Protein AF-W2CTH2-F1 (afdb_monomer)

pLDDT: mean 92.55, std 5.93, range [57.12, 97.94]

InterPro domains:
  IPR002678 DUF34/NIF3 [PF01784] (32-190)
  IPR015867 Nitrogen regulatory protein PII/ATP phosphoribosyltransferase, C-terminal [G3DSA:3.30.70.120] (1-97)
  IPR036069 DUF34/NIF3 superfamily [SSF102705] (2-190)

Sequence (190 aa):
MPEAHADAVRAALADAGAGHIGAYDACSFSSRGEGRFRATEGCQPYVGTVGALHVEPEVRVETVLPRHLRSAVVRALLAAHPYEEVAYDLYPLSNPWSQAGSGAVGELAEPMSEADFLHHLKSVLHVPCVRHSALRNRPVRRVALCGGSGAFLWRDAAAAGADVFVTGEAKYNDYFDVADSLLLAVVGHY

Structure (mmCIF, N/CA/C/O backbone):
data_AF-W2CTH2-F1
#
_entry.id   AF-W2CTH2-F1
#
loop_
_atom_site.group_PDB
_atom_site.id
_atom_site.type_symbol
_atom_site.label_atom_id
_atom_site.label_alt_id
_atom_site.label_comp_id
_atom_site.label_asym_id
_atom_site.label_entity_id
_atom_site.label_seq_id
_atom_site.pdbx_PDB_ins_code
_atom_site.Cartn_x
_atom_site.Cartn_y
_atom_site.Cartn_z
_atom_site.occupancy
_atom_site.B_iso_or_equiv
_atom_site.auth_seq_id
_atom_site.auth_comp_id
_atom_site.auth_asym_id
_atom_site.auth_atom_id
_atom_site.pdbx_PDB_model_num
ATOM 1 N N . MET A 1 1 ? 11.462 0.782 -22.463 1.00 88.06 1 MET A N 1
ATOM 2 C CA . MET A 1 1 ? 11.856 -0.610 -22.776 1.00 88.06 1 MET A CA 1
ATOM 3 C C . MET A 1 1 ? 11.390 -1.002 -24.173 1.00 88.06 1 MET A C 1
ATOM 5 O O . MET A 1 1 ? 10.336 -0.513 -24.576 1.00 88.06 1 MET A O 1
ATOM 9 N N . PRO A 1 2 ? 12.078 -1.912 -24.883 1.00 89.69 2 PRO A N 1
ATOM 10 C CA . PRO A 1 2 ? 11.645 -2.411 -26.189 1.00 89.69 2 PRO A CA 1
ATOM 11 C C . PRO A 1 2 ? 10.308 -3.149 -26.115 1.00 89.69 2 PRO A C 1
ATOM 13 O O . PRO A 1 2 ? 10.072 -3.933 -25.193 1.00 89.69 2 PRO A O 1
ATOM 16 N N . GLU A 1 3 ? 9.456 -2.969 -27.125 1.00 88.44 3 GLU A N 1
ATOM 17 C CA . GLU A 1 3 ? 8.114 -3.570 -27.157 1.00 88.44 3 GLU A CA 1
ATOM 18 C C . GLU A 1 3 ? 8.137 -5.105 -27.069 1.00 88.44 3 GLU A C 1
ATOM 20 O O . GLU A 1 3 ? 7.319 -5.689 -26.362 1.00 88.44 3 GLU A O 1
ATOM 25 N N . ALA A 1 4 ? 9.128 -5.753 -27.690 1.00 90.38 4 ALA A N 1
ATOM 26 C CA . ALA A 1 4 ? 9.266 -7.212 -27.700 1.00 90.38 4 ALA A CA 1
ATOM 27 C C . ALA A 1 4 ? 9.444 -7.845 -26.304 1.00 90.38 4 ALA A C 1
ATOM 29 O O . ALA A 1 4 ? 9.153 -9.025 -26.134 1.00 90.38 4 ALA A O 1
ATOM 30 N N . HIS A 1 5 ? 9.905 -7.080 -25.308 1.00 92.19 5 HIS A N 1
ATOM 31 C CA . HIS A 1 5 ? 10.145 -7.572 -23.944 1.00 92.19 5 HIS A CA 1
ATOM 32 C C . HIS A 1 5 ? 9.080 -7.104 -22.947 1.00 92.19 5 HIS A C 1
ATOM 34 O O . HIS A 1 5 ? 9.099 -7.510 -21.785 1.00 92.19 5 HIS A O 1
ATOM 40 N N . ALA A 1 6 ? 8.136 -6.267 -23.385 1.00 93.88 6 ALA A N 1
ATOM 41 C CA . ALA A 1 6 ? 7.166 -5.647 -22.494 1.00 93.88 6 ALA A CA 1
ATOM 42 C C . ALA A 1 6 ? 6.259 -6.682 -21.803 1.00 93.88 6 ALA A C 1
ATOM 44 O O . ALA A 1 6 ? 5.947 -6.518 -20.626 1.00 93.88 6 ALA A O 1
ATOM 45 N N . ASP A 1 7 ? 5.877 -7.765 -22.492 1.00 95.56 7 ASP A N 1
ATOM 46 C CA . ASP A 1 7 ? 5.074 -8.845 -21.896 1.00 95.56 7 ASP A CA 1
ATOM 47 C C . ASP A 1 7 ? 5.835 -9.621 -20.819 1.00 95.56 7 ASP A C 1
ATOM 49 O O . ASP A 1 7 ? 5.300 -9.849 -19.735 1.00 95.56 7 ASP A O 1
ATOM 53 N N . ALA A 1 8 ? 7.099 -9.967 -21.078 1.00 96.06 8 ALA A N 1
ATOM 54 C CA . ALA A 1 8 ? 7.937 -10.676 -20.113 1.00 96.06 8 ALA A CA 1
ATOM 55 C C . ALA A 1 8 ? 8.162 -9.842 -18.842 1.00 96.06 8 ALA A C 1
ATOM 57 O O . ALA A 1 8 ? 8.053 -10.354 -17.729 1.00 96.06 8 ALA A O 1
ATOM 58 N N . VAL A 1 9 ? 8.407 -8.537 -19.001 1.00 96.81 9 VAL A N 1
ATOM 59 C CA . VAL A 1 9 ? 8.566 -7.621 -17.865 1.00 96.81 9 VAL A CA 1
ATOM 60 C C . VAL A 1 9 ? 7.248 -7.454 -17.101 1.00 96.81 9 VAL A C 1
ATOM 62 O O . VAL A 1 9 ? 7.260 -7.509 -15.874 1.00 96.81 9 VAL A O 1
ATOM 65 N N . ARG A 1 10 ? 6.102 -7.305 -17.785 1.00 97.62 10 ARG A N 1
ATOM 66 C CA . ARG A 1 10 ? 4.780 -7.249 -17.128 1.00 97.62 10 ARG A CA 1
ATOM 67 C C . ARG A 1 10 ? 4.515 -8.489 -16.276 1.00 97.62 10 ARG A C 1
ATOM 69 O O . ARG A 1 10 ? 4.105 -8.342 -15.127 1.00 97.62 10 ARG A O 1
ATOM 76 N N . ALA A 1 11 ? 4.786 -9.675 -16.818 1.00 97.50 11 ALA A N 1
ATOM 77 C CA . ALA A 1 11 ? 4.631 -10.932 -16.095 1.00 97.50 11 ALA A CA 1
ATOM 78 C C . ALA A 1 11 ? 5.537 -10.980 -14.854 1.00 97.50 11 ALA A C 1
ATOM 80 O O . ALA A 1 11 ? 5.049 -11.207 -13.754 1.00 97.50 11 ALA A O 1
ATOM 81 N N . ALA A 1 12 ? 6.824 -10.643 -14.995 1.00 97.69 12 ALA A N 1
ATOM 82 C CA . ALA A 1 12 ? 7.764 -10.635 -13.873 1.00 97.69 12 ALA A CA 1
ATOM 83 C C . ALA A 1 12 ? 7.360 -9.659 -12.750 1.00 97.69 12 ALA A C 1
ATOM 85 O O . ALA A 1 12 ? 7.513 -9.963 -11.566 1.00 97.69 12 ALA A O 1
ATOM 86 N N . LEU A 1 13 ? 6.831 -8.484 -13.108 1.00 97.94 13 LEU A N 1
ATOM 87 C CA . LEU A 1 13 ? 6.304 -7.521 -12.139 1.00 97.94 13 LEU A CA 1
ATOM 88 C C . LEU A 1 13 ? 5.065 -8.072 -11.416 1.00 97.94 13 LEU A C 1
ATOM 90 O O . LEU A 1 13 ? 4.967 -7.938 -10.194 1.00 97.94 13 LEU A O 1
ATOM 94 N N . ALA A 1 14 ? 4.143 -8.692 -12.157 1.00 97.44 14 ALA A N 1
ATOM 95 C CA . ALA A 1 14 ? 2.924 -9.282 -11.612 1.00 97.44 14 ALA A CA 1
ATOM 96 C C . ALA A 1 14 ? 3.223 -10.462 -10.673 1.00 97.44 14 ALA A C 1
ATOM 98 O O . ALA A 1 14 ? 2.709 -10.490 -9.555 1.00 97.44 14 ALA A O 1
ATOM 99 N N . ASP A 1 15 ? 4.124 -11.366 -11.065 1.00 97.56 15 ASP A N 1
ATOM 100 C CA . ASP A 1 15 ? 4.567 -12.506 -10.250 1.00 97.56 15 ASP A CA 1
ATOM 101 C C . ASP A 1 15 ? 5.245 -12.053 -8.946 1.00 97.56 15 ASP A C 1
ATOM 103 O O . ASP A 1 15 ? 5.145 -12.711 -7.909 1.00 97.56 15 ASP A O 1
ATOM 107 N N . ALA A 1 16 ? 5.902 -10.889 -8.968 1.00 96.94 16 ALA A N 1
ATOM 108 C CA . ALA A 1 16 ? 6.471 -10.249 -7.783 1.00 96.94 16 ALA A CA 1
ATOM 109 C C . ALA A 1 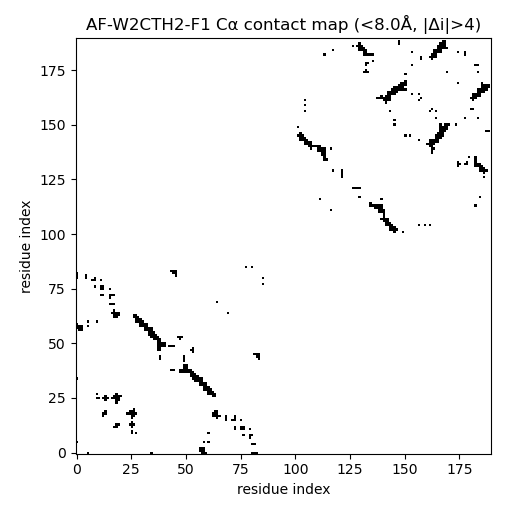16 ? 5.431 -9.505 -6.913 1.00 96.94 16 ALA A C 1
ATOM 111 O O . ALA A 1 16 ? 5.792 -8.924 -5.884 1.00 96.94 16 ALA A O 1
ATOM 112 N N . GLY A 1 17 ? 4.153 -9.514 -7.306 1.00 94.88 17 GLY A N 1
ATOM 113 C CA . GLY A 1 17 ? 3.023 -8.947 -6.570 1.00 94.88 17 GLY A CA 1
ATOM 114 C C . GLY A 1 17 ? 2.679 -7.494 -6.912 1.00 94.88 17 GLY A C 1
ATOM 115 O O . GLY A 1 17 ? 1.886 -6.873 -6.199 1.00 94.88 17 GLY A O 1
ATOM 116 N N . ALA A 1 18 ? 3.260 -6.920 -7.970 1.00 96.75 18 ALA A N 1
ATOM 117 C CA . ALA A 1 18 ? 2.824 -5.619 -8.471 1.00 96.75 18 ALA A CA 1
ATOM 118 C C . ALA A 1 18 ? 1.485 -5.736 -9.216 1.00 96.75 18 ALA A C 1
ATOM 120 O O . ALA A 1 18 ? 1.152 -6.769 -9.793 1.00 96.75 18 ALA A O 1
ATOM 121 N N . GLY A 1 19 ? 0.697 -4.665 -9.208 1.00 95.44 19 GLY A N 1
ATOM 122 C CA . GLY A 1 19 ? -0.570 -4.615 -9.932 1.00 95.44 19 GLY A CA 1
ATOM 123 C C . GLY A 1 19 ? -1.692 -5.443 -9.308 1.00 95.44 19 GLY A C 1
ATOM 124 O O . GLY A 1 19 ? -2.697 -5.675 -9.971 1.00 95.44 19 GLY A O 1
ATOM 125 N N . HIS A 1 20 ? -1.560 -5.874 -8.051 1.00 93.81 20 HIS A N 1
ATOM 126 C CA . HIS A 1 20 ? -2.664 -6.491 -7.322 1.00 93.81 20 HIS A CA 1
ATOM 127 C C . HIS A 1 20 ? -3.532 -5.410 -6.661 1.00 93.81 20 HIS A C 1
ATOM 129 O O . HIS A 1 20 ? -3.107 -4.738 -5.718 1.00 93.81 20 HIS A O 1
ATOM 135 N N . ILE A 1 21 ? -4.771 -5.248 -7.133 1.00 90.56 21 ILE A N 1
ATOM 136 C CA . ILE A 1 21 ? -5.713 -4.225 -6.659 1.00 90.56 21 ILE A CA 1
ATOM 137 C C . ILE A 1 21 ? -7.088 -4.862 -6.444 1.00 90.56 21 ILE A C 1
ATOM 139 O O . ILE A 1 21 ? -7.783 -5.223 -7.392 1.00 90.56 21 ILE A O 1
ATOM 143 N N . GLY A 1 22 ? -7.516 -4.972 -5.184 1.00 87.25 22 GLY A N 1
ATOM 144 C CA . GLY A 1 22 ? -8.800 -5.594 -4.854 1.00 87.25 22 GLY A CA 1
ATOM 145 C C . GLY A 1 22 ? -8.849 -7.052 -5.320 1.00 87.25 22 GLY A C 1
ATOM 146 O O . GLY A 1 22 ? -8.048 -7.854 -4.857 1.00 87.25 22 GLY A O 1
ATOM 147 N N . ALA A 1 23 ? -9.779 -7.374 -6.223 1.00 90.50 23 ALA A N 1
ATOM 148 C CA . ALA A 1 23 ? -9.954 -8.711 -6.802 1.00 90.50 23 ALA A CA 1
ATOM 149 C C . ALA A 1 23 ? -9.263 -8.899 -8.171 1.00 90.50 23 ALA A C 1
ATOM 151 O O . ALA A 1 23 ? -9.519 -9.894 -8.841 1.00 90.50 23 ALA A O 1
ATOM 152 N N . TYR A 1 24 ? -8.434 -7.941 -8.598 1.00 93.31 24 TYR A N 1
ATOM 153 C CA . TYR A 1 24 ? -7.712 -7.983 -9.870 1.00 93.31 24 TYR A CA 1
ATOM 154 C C . TYR A 1 24 ? -6.209 -8.116 -9.625 1.00 93.31 24 TYR A C 1
ATOM 156 O O . TYR A 1 24 ? -5.661 -7.458 -8.735 1.00 93.31 24 TYR A O 1
ATOM 164 N N . ASP A 1 25 ? -5.551 -8.935 -10.436 1.00 94.88 25 ASP A N 1
ATOM 165 C CA . ASP A 1 25 ? -4.103 -9.108 -10.487 1.00 94.88 25 ASP A CA 1
ATOM 166 C C . ASP A 1 25 ? -3.524 -8.572 -11.809 1.00 94.88 25 ASP A C 1
ATOM 168 O O . ASP A 1 25 ? -4.253 -8.102 -12.687 1.00 94.88 25 ASP A O 1
ATOM 172 N N . ALA A 1 26 ? -2.189 -8.549 -11.904 1.00 96.25 26 ALA A N 1
ATOM 173 C CA . ALA A 1 26 ? -1.428 -8.147 -13.093 1.00 96.25 26 ALA A CA 1
ATOM 174 C C . ALA A 1 26 ? -1.824 -6.790 -13.722 1.00 96.25 26 ALA A C 1
ATOM 176 O O . ALA A 1 26 ? -1.576 -6.536 -14.906 1.00 96.25 26 ALA A O 1
ATOM 177 N N . CYS A 1 27 ? -2.412 -5.877 -12.941 1.00 97.44 27 CYS A N 1
ATOM 178 C CA . CYS A 1 27 ? -2.843 -4.578 -13.440 1.00 97.44 27 CYS A CA 1
ATOM 179 C C . CYS A 1 27 ? -1.628 -3.725 -13.819 1.00 97.44 27 CYS A C 1
ATOM 181 O O . CYS A 1 27 ? -0.793 -3.370 -12.981 1.00 97.44 27 CYS A O 1
ATOM 183 N N . SER A 1 28 ? -1.550 -3.352 -15.091 1.00 97.56 28 SER A N 1
ATOM 184 C CA . SER A 1 28 ? -0.546 -2.429 -15.604 1.00 97.56 28 SER A CA 1
ATOM 185 C C . SER A 1 28 ? -1.124 -1.581 -16.730 1.00 97.56 28 SER A C 1
ATOM 187 O O . SER A 1 28 ? -2.067 -1.974 -17.416 1.00 97.56 28 SER A O 1
ATOM 189 N N . PHE A 1 29 ? -0.562 -0.393 -16.905 1.00 97.69 29 PHE A N 1
ATOM 190 C CA . PHE A 1 29 ? -0.836 0.489 -18.028 1.00 97.69 29 PHE A CA 1
ATOM 191 C C . PHE A 1 29 ? 0.410 0.581 -18.904 1.00 97.69 29 PHE A C 1
ATOM 193 O O . PHE A 1 29 ? 1.534 0.427 -18.425 1.00 97.69 29 PHE A O 1
ATOM 200 N N . SER A 1 30 ? 0.232 0.788 -20.205 1.00 97.00 30 SER A N 1
ATOM 201 C CA . SER A 1 30 ? 1.347 0.917 -21.139 1.00 97.00 30 SER A CA 1
ATOM 202 C C . SER A 1 30 ? 1.111 2.066 -22.106 1.00 97.00 30 SER A C 1
ATOM 204 O O . SER A 1 30 ? 0.032 2.193 -22.679 1.00 97.00 30 SER A O 1
ATOM 206 N N . SER A 1 31 ? 2.141 2.880 -22.311 1.00 97.12 31 SER A N 1
ATOM 207 C CA . SER A 1 31 ? 2.168 3.926 -23.333 1.00 97.12 31 SER A CA 1
ATOM 208 C C . SER A 1 31 ? 3.382 3.737 -24.237 1.00 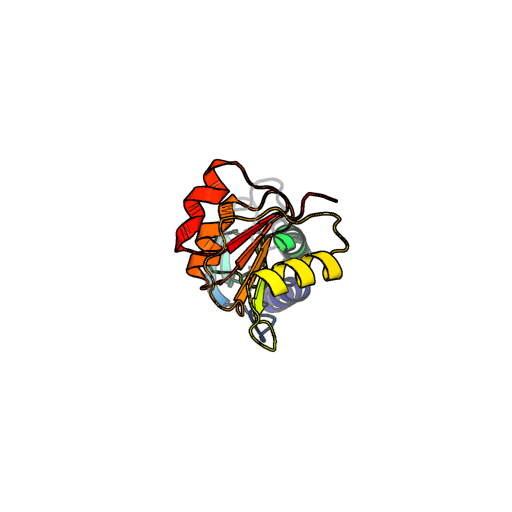97.12 31 SER A C 1
ATOM 210 O O . SER A 1 31 ? 4.445 3.319 -23.782 1.00 97.12 31 SER A O 1
ATOM 212 N N . ARG A 1 32 ? 3.214 4.001 -25.534 1.00 96.75 32 ARG A N 1
ATOM 213 C CA . ARG A 1 32 ? 4.304 3.954 -26.516 1.00 96.75 32 ARG A CA 1
ATOM 214 C C . ARG A 1 32 ? 4.937 5.338 -26.647 1.00 96.75 32 ARG A C 1
ATOM 216 O O . ARG A 1 32 ? 4.226 6.341 -26.619 1.00 96.75 32 ARG A O 1
ATOM 223 N N . GLY A 1 33 ? 6.250 5.381 -26.818 1.00 94.69 33 GLY A N 1
ATOM 224 C CA . GLY A 1 33 ? 7.024 6.604 -26.998 1.00 94.69 33 GLY A CA 1
ATOM 225 C C . GLY A 1 33 ? 8.366 6.332 -27.671 1.00 94.69 33 GLY A C 1
ATOM 226 O O . GLY A 1 33 ? 8.590 5.247 -28.199 1.00 94.69 33 GLY A O 1
ATOM 227 N N . GLU A 1 34 ? 9.254 7.321 -27.647 1.00 95.19 34 GLU A N 1
ATOM 228 C CA . GLU A 1 34 ? 10.630 7.186 -28.135 1.00 95.19 34 GLU A CA 1
ATOM 229 C C . GLU A 1 34 ? 11.611 7.270 -26.967 1.00 95.19 34 GLU A C 1
ATOM 231 O O . GLU A 1 34 ? 11.625 8.263 -26.233 1.00 95.19 34 GLU A O 1
ATOM 236 N N . GLY A 1 35 ? 12.458 6.253 -26.832 1.00 92.38 35 GLY A N 1
ATOM 237 C CA . GLY A 1 35 ? 13.635 6.301 -25.974 1.00 92.38 35 GLY A CA 1
ATOM 238 C C . GLY A 1 35 ? 14.769 7.030 -26.686 1.00 92.38 35 GLY A C 1
ATOM 239 O O . GLY A 1 35 ? 14.963 6.857 -27.890 1.00 92.38 35 GLY A O 1
ATOM 240 N N . ARG A 1 36 ? 15.520 7.868 -25.963 1.00 93.00 36 ARG A N 1
ATOM 241 C CA . ARG A 1 36 ? 16.704 8.558 -26.498 1.00 93.00 36 ARG A CA 1
ATOM 242 C C . ARG A 1 36 ? 17.846 8.479 -25.509 1.00 93.00 36 ARG A C 1
ATOM 244 O O . ARG A 1 36 ? 17.742 9.001 -24.402 1.00 93.00 36 ARG A O 1
ATOM 251 N N . PHE A 1 37 ? 18.947 7.872 -25.923 1.00 90.88 37 PHE A N 1
ATOM 252 C CA . PHE A 1 37 ? 20.118 7.719 -25.069 1.00 90.88 37 PHE A CA 1
ATOM 253 C C . PHE A 1 37 ? 21.395 7.633 -25.898 1.00 90.88 37 PHE A C 1
ATOM 255 O O . 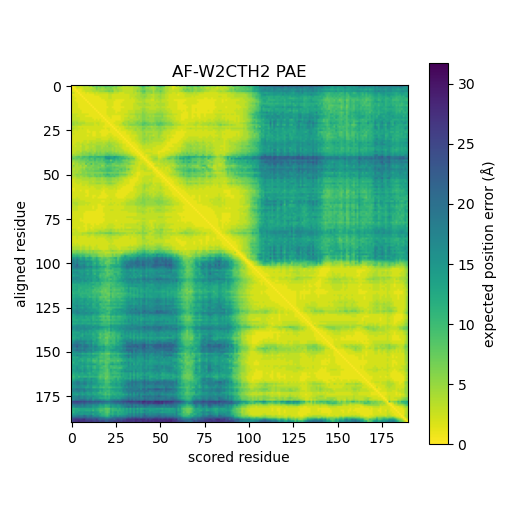PHE A 1 37 ? 21.376 7.395 -27.102 1.00 90.88 37 PHE A O 1
ATOM 262 N N . ARG A 1 38 ? 22.531 7.868 -25.246 1.00 92.06 38 ARG A N 1
ATOM 263 C CA . ARG A 1 38 ? 23.860 7.751 -25.846 1.00 92.06 38 ARG A CA 1
ATOM 264 C C . ARG A 1 38 ? 24.730 6.961 -24.888 1.00 92.06 38 ARG A C 1
ATOM 266 O O . ARG A 1 38 ? 25.036 7.456 -23.806 1.00 92.06 38 ARG A O 1
ATOM 273 N N . ALA A 1 39 ? 25.120 5.759 -25.298 1.00 89.88 39 ALA A N 1
ATOM 274 C CA . ALA A 1 39 ? 26.034 4.932 -24.526 1.00 89.88 39 ALA A CA 1
ATOM 275 C C . ALA A 1 39 ? 27.409 5.611 -24.435 1.00 89.88 39 ALA A C 1
ATOM 277 O O . ALA A 1 39 ? 27.940 6.095 -25.441 1.00 89.88 39 ALA A O 1
ATOM 278 N N . THR A 1 40 ? 27.970 5.674 -23.231 1.00 90.88 40 THR A N 1
ATOM 279 C CA . THR A 1 40 ? 29.320 6.192 -22.986 1.00 90.88 40 THR A CA 1
ATOM 280 C C . THR A 1 40 ? 30.370 5.107 -23.204 1.00 90.88 40 THR A C 1
ATOM 282 O O . THR A 1 40 ? 30.051 3.926 -23.343 1.00 90.88 40 THR A O 1
ATOM 285 N N . GLU A 1 41 ? 31.640 5.505 -23.252 1.00 90.06 41 GLU A N 1
ATOM 286 C CA . GLU A 1 41 ? 32.758 4.565 -23.333 1.00 90.06 41 GLU A CA 1
ATOM 287 C C . GLU A 1 41 ? 32.715 3.566 -22.160 1.00 90.06 41 GLU A C 1
ATOM 289 O O . GLU A 1 41 ? 32.480 3.957 -21.017 1.00 90.06 41 GLU A O 1
ATOM 294 N N . GLY A 1 42 ? 32.886 2.273 -22.455 1.00 84.44 42 GLY A N 1
ATOM 295 C CA . GLY A 1 42 ? 32.807 1.185 -21.472 1.00 84.44 42 GLY A CA 1
ATOM 296 C C . GLY A 1 42 ? 31.428 0.527 -21.303 1.00 84.44 42 GLY A C 1
ATOM 297 O O . GLY A 1 42 ? 31.358 -0.519 -20.664 1.00 84.44 42 GLY A O 1
ATOM 298 N N . CYS A 1 43 ? 30.354 1.069 -21.890 1.00 85.00 43 CYS A N 1
ATOM 299 C CA . CYS A 1 43 ? 29.033 0.422 -21.894 1.00 85.00 43 CYS A CA 1
ATOM 300 C C . CYS A 1 43 ? 28.938 -0.694 -22.953 1.00 85.00 43 CYS A C 1
ATOM 302 O O . CYS A 1 43 ? 29.513 -0.560 -24.036 1.00 85.00 43 CYS A O 1
ATOM 304 N N . GLN A 1 44 ? 28.144 -1.739 -22.689 1.00 83.62 44 GLN A N 1
ATOM 305 C CA . GLN A 1 44 ? 27.783 -2.776 -23.666 1.00 83.62 44 GLN A CA 1
ATOM 306 C C . GLN A 1 44 ? 26.293 -2.669 -24.025 1.00 83.62 44 GLN A C 1
ATOM 308 O O . GLN A 1 44 ? 25.493 -3.535 -23.679 1.00 83.62 44 GLN A O 1
ATOM 313 N N . PRO A 1 45 ? 25.882 -1.583 -24.711 1.00 83.56 45 PRO A N 1
ATOM 314 C CA . PRO A 1 45 ? 24.469 -1.311 -24.906 1.00 83.56 45 PRO A CA 1
ATOM 315 C C . PRO A 1 45 ? 23.795 -2.461 -25.659 1.00 83.56 45 PRO A C 1
ATOM 317 O O . PRO A 1 45 ? 24.284 -2.909 -26.695 1.00 83.56 45 PRO A O 1
ATOM 320 N N . TYR A 1 46 ? 22.639 -2.894 -25.156 1.00 83.50 46 TYR A N 1
ATOM 321 C CA . TYR A 1 46 ? 21.808 -3.907 -25.811 1.00 83.50 46 TYR A CA 1
ATOM 322 C C . TYR A 1 46 ? 21.462 -3.513 -27.261 1.00 83.50 46 TYR A C 1
ATOM 324 O O . TYR A 1 46 ? 21.405 -4.363 -28.147 1.00 83.50 46 TYR A O 1
ATOM 332 N N . VAL A 1 47 ? 21.274 -2.210 -27.504 1.00 86.00 47 VAL A N 1
ATOM 333 C CA . VAL A 1 47 ? 20.996 -1.599 -28.810 1.00 86.00 47 VAL A CA 1
ATOM 334 C C . VAL A 1 47 ? 21.679 -0.233 -28.933 1.00 86.00 47 VAL A C 1
ATOM 336 O O . VAL A 1 47 ? 21.867 0.488 -27.953 1.00 86.00 47 VAL A O 1
ATOM 339 N N . GLY A 1 48 ? 22.053 0.133 -30.160 1.00 86.94 48 GLY A N 1
ATOM 340 C CA . GLY A 1 48 ? 22.777 1.370 -30.462 1.00 86.94 48 GLY A CA 1
ATOM 341 C C . GLY A 1 48 ? 24.302 1.220 -30.454 1.00 86.94 48 GLY A C 1
ATOM 342 O O . GLY A 1 48 ? 24.848 0.138 -30.255 1.00 86.94 48 GLY A O 1
ATOM 343 N N . THR A 1 49 ? 24.999 2.330 -30.710 1.00 89.31 49 THR A N 1
ATOM 344 C CA . THR A 1 49 ? 26.465 2.370 -30.840 1.00 89.31 49 THR A CA 1
ATOM 345 C C . THR A 1 49 ? 27.057 3.315 -29.802 1.00 89.31 49 THR A C 1
ATOM 347 O O . THR A 1 49 ? 26.566 4.432 -29.622 1.00 89.31 49 THR A O 1
ATOM 350 N N . VAL A 1 50 ? 28.141 2.894 -29.144 1.00 91.44 50 VAL A N 1
ATOM 351 C CA . VAL A 1 50 ? 28.884 3.722 -28.181 1.00 91.44 50 VAL A CA 1
ATOM 352 C C . VAL A 1 50 ? 29.276 5.063 -28.811 1.00 91.44 50 VAL A C 1
ATOM 354 O O . VAL A 1 50 ? 29.782 5.118 -29.931 1.00 91.44 50 VAL A O 1
ATOM 357 N N . GLY A 1 51 ? 29.012 6.157 -28.095 1.00 92.12 51 GLY A N 1
ATOM 358 C CA . GLY A 1 51 ? 29.295 7.527 -28.529 1.00 92.12 51 GLY A CA 1
ATOM 359 C C . GLY A 1 51 ? 28.245 8.159 -29.454 1.00 92.12 51 GLY A C 1
ATOM 360 O O . GLY A 1 51 ? 28.253 9.381 -29.612 1.00 92.12 51 GLY A O 1
ATOM 361 N N . ALA A 1 52 ? 27.304 7.390 -30.012 1.00 92.44 52 ALA A N 1
ATOM 362 C CA . ALA A 1 52 ? 26.242 7.898 -30.883 1.00 92.44 52 ALA A CA 1
ATOM 363 C C . ALA A 1 52 ? 24.899 8.024 -30.143 1.00 92.44 52 ALA A C 1
ATOM 365 O O . ALA A 1 52 ? 24.583 7.226 -29.261 1.00 92.44 52 ALA A O 1
ATOM 366 N N . LEU A 1 53 ? 24.096 9.034 -30.499 1.00 93.69 53 LEU A N 1
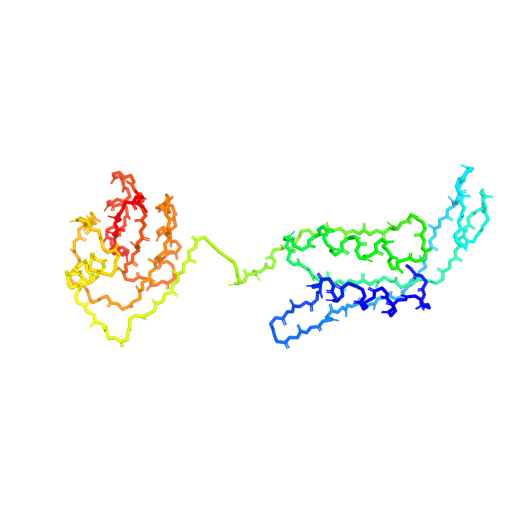ATOM 367 C CA . LEU A 1 53 ? 22.717 9.130 -30.015 1.00 93.69 53 LEU A CA 1
ATOM 368 C C . LEU A 1 53 ? 21.880 8.039 -30.693 1.00 93.69 53 LEU A C 1
ATOM 370 O O . LEU A 1 53 ? 21.788 8.005 -31.920 1.00 93.69 53 LEU A O 1
ATOM 374 N N . HIS A 1 54 ? 21.268 7.178 -29.891 1.00 92.88 54 HIS A N 1
ATOM 375 C CA . HIS A 1 54 ? 20.308 6.177 -30.324 1.00 92.88 54 HIS A CA 1
ATOM 376 C C . HIS A 1 54 ? 18.884 6.659 -30.040 1.00 92.88 54 HIS A C 1
ATOM 378 O O . HIS A 1 54 ? 18.630 7.307 -29.019 1.00 92.88 54 HIS A O 1
ATOM 384 N N . VAL A 1 55 ? 17.974 6.362 -30.965 1.00 93.19 55 VAL A N 1
ATOM 385 C CA . VAL A 1 55 ? 16.543 6.645 -30.846 1.00 93.19 55 VAL A CA 1
ATOM 386 C C . VAL A 1 55 ? 15.793 5.407 -31.306 1.00 93.19 55 VAL A C 1
ATOM 388 O O . VAL A 1 55 ? 16.037 4.930 -32.415 1.00 93.19 55 VAL A O 1
ATOM 391 N N . GLU A 1 56 ? 14.877 4.913 -30.483 1.00 92.38 56 GLU A N 1
ATOM 392 C CA . GLU A 1 56 ? 14.059 3.749 -30.819 1.00 92.38 56 GLU A CA 1
ATOM 393 C C . GLU A 1 56 ? 12.654 3.839 -30.207 1.00 92.38 56 GLU A C 1
ATOM 395 O O . GLU A 1 56 ? 12.455 4.542 -29.208 1.00 92.38 56 GLU A O 1
ATOM 400 N N . PRO A 1 57 ? 11.669 3.123 -30.776 1.00 94.44 57 PRO A N 1
ATOM 401 C CA . PRO A 1 57 ? 10.363 2.962 -30.157 1.00 94.44 57 PRO A CA 1
ATOM 402 C C . PRO A 1 57 ? 10.464 2.194 -28.837 1.00 94.44 57 PRO A C 1
ATOM 404 O O . PRO A 1 57 ? 10.971 1.075 -28.785 1.00 94.44 57 PRO A O 1
ATOM 407 N N . GLU A 1 58 ? 9.897 2.762 -27.781 1.00 95.44 58 GLU A N 1
ATOM 408 C CA . GLU A 1 58 ? 9.838 2.145 -26.464 1.00 95.44 58 GLU A CA 1
ATOM 409 C C . GLU A 1 58 ? 8.412 2.111 -25.911 1.00 95.44 58 GLU A C 1
ATOM 411 O O . GLU A 1 58 ? 7.542 2.911 -26.261 1.00 95.44 58 GLU A O 1
ATOM 416 N N . VAL A 1 59 ? 8.186 1.186 -24.984 1.00 96.44 59 VAL A N 1
ATOM 417 C CA . VAL A 1 59 ? 6.999 1.113 -24.141 1.00 96.44 59 VAL A CA 1
ATOM 418 C C . VAL A 1 59 ? 7.371 1.549 -22.726 1.00 96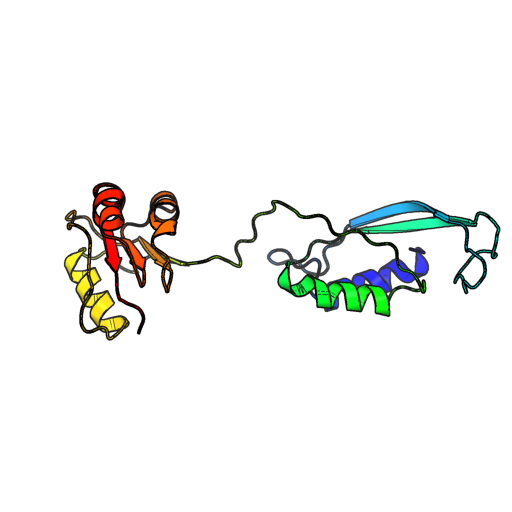.44 59 VAL A C 1
ATOM 420 O O . VAL A 1 59 ? 8.329 1.046 -22.130 1.00 96.44 59 VAL A O 1
ATOM 423 N N . ARG A 1 60 ? 6.590 2.477 -22.176 1.00 97.06 60 ARG A N 1
ATOM 424 C CA . ARG A 1 60 ? 6.556 2.818 -20.753 1.00 97.06 60 ARG A CA 1
ATOM 425 C C . ARG A 1 60 ? 5.465 1.977 -20.103 1.00 97.06 60 ARG A C 1
ATOM 427 O O . ARG A 1 60 ? 4.293 2.144 -20.436 1.00 97.06 60 ARG A O 1
ATOM 434 N N . VAL A 1 61 ? 5.859 1.076 -19.206 1.00 97.06 61 VAL A N 1
ATOM 435 C CA . VAL A 1 61 ? 4.949 0.236 -18.415 1.00 97.06 61 VAL A CA 1
ATOM 436 C C . VAL A 1 61 ? 4.833 0.827 -17.016 1.00 97.06 61 VAL A C 1
ATOM 438 O O . VAL A 1 61 ? 5.842 1.134 -16.387 1.00 97.06 61 VAL A O 1
ATOM 441 N N . GLU A 1 62 ? 3.608 0.965 -16.525 1.00 97.81 62 GLU A N 1
ATOM 442 C CA . GLU A 1 62 ? 3.311 1.513 -15.204 1.00 97.81 62 GLU A CA 1
ATOM 443 C C . GLU A 1 62 ? 2.427 0.541 -14.428 1.00 97.81 62 GLU A C 1
ATOM 445 O O . GLU A 1 62 ? 1.473 -0.019 -14.966 1.00 97.81 62 GLU A O 1
ATOM 450 N N . THR A 1 63 ? 2.740 0.335 -13.153 1.00 97.69 63 THR A N 1
ATOM 451 C CA . THR A 1 63 ? 1.951 -0.491 -12.237 1.00 97.69 63 THR A CA 1
ATOM 452 C C . THR A 1 63 ? 2.105 0.031 -10.809 1.00 97.69 63 THR A C 1
ATOM 454 O O . THR A 1 63 ? 3.079 0.714 -10.488 1.00 97.69 63 THR A O 1
ATOM 457 N N . VAL A 1 64 ? 1.135 -0.265 -9.948 1.00 95.94 64 VAL A N 1
ATOM 458 C CA . VAL A 1 64 ? 1.174 0.099 -8.525 1.00 95.94 64 VAL A CA 1
ATOM 459 C C . VAL A 1 64 ? 1.678 -1.077 -7.700 1.00 95.94 64 VAL A C 1
ATOM 461 O O . VAL A 1 64 ? 1.441 -2.230 -8.044 1.00 95.94 64 VAL A O 1
ATOM 464 N N . LEU A 1 65 ? 2.341 -0.804 -6.580 1.00 94.69 65 LEU A N 1
ATOM 465 C CA . LEU A 1 65 ? 2.759 -1.850 -5.650 1.00 94.69 65 LEU A CA 1
ATOM 466 C C . LEU A 1 65 ? 2.710 -1.369 -4.190 1.00 94.69 65 LEU A C 1
ATOM 468 O O . LEU A 1 65 ? 2.972 -0.193 -3.917 1.00 94.69 65 LEU A O 1
ATOM 472 N N . PRO A 1 66 ? 2.438 -2.264 -3.225 1.00 92.06 66 PRO A N 1
ATOM 473 C CA . PRO A 1 66 ? 2.639 -1.983 -1.810 1.00 92.06 66 PRO A CA 1
ATOM 474 C C . PRO A 1 66 ? 4.105 -1.685 -1.479 1.00 92.06 66 PRO A C 1
ATOM 476 O O . PRO A 1 66 ? 5.018 -2.361 -1.953 1.00 92.06 66 PRO A O 1
ATOM 479 N N . ARG A 1 67 ? 4.350 -0.736 -0.564 1.00 90.44 67 ARG A N 1
ATOM 480 C CA . ARG A 1 67 ? 5.712 -0.306 -0.184 1.00 90.44 67 ARG A CA 1
ATOM 481 C C . ARG A 1 67 ? 6.627 -1.460 0.244 1.00 90.44 67 ARG A C 1
ATOM 483 O O . ARG A 1 67 ? 7.823 -1.417 -0.030 1.00 90.44 67 ARG A O 1
ATOM 490 N N . HIS A 1 68 ? 6.081 -2.470 0.918 1.00 89.69 68 HIS A N 1
ATOM 491 C CA . HIS A 1 68 ? 6.854 -3.607 1.420 1.00 89.69 68 HIS A CA 1
ATOM 492 C C . HIS A 1 68 ? 7.330 -4.558 0.304 1.00 89.69 68 HIS A C 1
ATOM 494 O O . HIS A 1 68 ? 8.342 -5.227 0.488 1.00 89.69 68 HIS A O 1
ATOM 500 N N . LEU A 1 69 ? 6.671 -4.570 -0.863 1.00 95.00 69 LEU A N 1
ATOM 501 C CA . LEU A 1 69 ? 7.071 -5.380 -2.023 1.00 95.00 69 LEU A CA 1
ATOM 502 C C . LEU A 1 69 ? 8.109 -4.691 -2.916 1.00 95.00 69 LEU A C 1
ATOM 504 O O . LEU A 1 69 ? 8.674 -5.334 -3.797 1.00 95.00 69 LEU A O 1
ATOM 508 N N . ARG A 1 70 ? 8.419 -3.409 -2.671 1.00 96.12 70 ARG A N 1
ATOM 509 C CA . ARG A 1 70 ? 9.332 -2.598 -3.497 1.00 96.12 70 ARG A CA 1
ATOM 510 C C . ARG A 1 70 ? 10.616 -3.332 -3.876 1.00 96.12 70 ARG A C 1
ATOM 512 O O . ARG A 1 70 ? 10.957 -3.387 -5.051 1.00 96.12 70 ARG A O 1
ATOM 519 N N . SER A 1 71 ? 11.327 -3.889 -2.901 1.00 97.12 71 SER A N 1
ATOM 520 C CA . SER A 1 71 ? 12.616 -4.541 -3.156 1.00 97.12 71 SER A CA 1
ATOM 521 C C . SER A 1 71 ? 12.486 -5.816 -3.993 1.00 97.12 71 SER A C 1
ATOM 523 O O . SER A 1 71 ? 13.386 -6.118 -4.772 1.00 97.12 71 SER A O 1
ATOM 525 N N . ALA A 1 72 ? 11.390 -6.564 -3.835 1.00 97.81 72 ALA A N 1
ATOM 526 C CA . ALA A 1 72 ? 11.131 -7.777 -4.607 1.00 97.81 72 ALA A CA 1
ATOM 527 C C . ALA A 1 72 ? 10.773 -7.433 -6.059 1.00 97.81 72 ALA A C 1
ATOM 529 O O . ALA A 1 72 ? 11.388 -7.959 -6.982 1.00 97.81 72 ALA A O 1
ATOM 530 N N . VAL A 1 73 ? 9.861 -6.476 -6.249 1.00 97.88 73 VAL A N 1
ATOM 531 C CA . VAL A 1 73 ? 9.408 -6.021 -7.571 1.00 97.88 73 VAL A CA 1
ATOM 532 C C . VAL A 1 73 ? 10.548 -5.394 -8.372 1.00 97.88 73 VAL A C 1
ATOM 534 O O . VAL A 1 73 ? 10.737 -5.737 -9.534 1.00 97.88 73 VAL A O 1
ATOM 537 N N . VAL A 1 74 ? 11.363 -4.528 -7.758 1.00 97.88 74 VAL A N 1
ATOM 538 C CA . VAL A 1 74 ? 12.525 -3.928 -8.441 1.00 97.88 74 VAL A CA 1
ATOM 539 C C . VAL A 1 74 ? 13.531 -5.000 -8.855 1.00 97.88 74 VAL A C 1
ATOM 541 O O . VAL A 1 74 ? 14.065 -4.948 -9.955 1.00 97.88 74 VAL A O 1
ATOM 544 N N . ARG A 1 75 ? 13.771 -6.013 -8.017 1.00 97.81 75 ARG A N 1
ATOM 545 C CA . ARG A 1 75 ? 14.664 -7.120 -8.383 1.00 97.81 75 ARG A CA 1
ATOM 546 C C . ARG A 1 75 ? 14.124 -7.917 -9.570 1.00 97.81 75 ARG A C 1
ATOM 548 O O . ARG A 1 75 ? 14.902 -8.261 -10.452 1.00 97.81 75 ARG A O 1
ATOM 555 N N . ALA A 1 76 ? 12.820 -8.190 -9.593 1.00 97.56 76 ALA A N 1
ATOM 556 C CA . ALA A 1 76 ? 12.172 -8.882 -10.704 1.00 97.56 76 ALA A CA 1
ATOM 557 C C . ALA A 1 76 ? 12.252 -8.068 -12.004 1.00 97.56 76 ALA A C 1
ATOM 559 O O . ALA A 1 76 ? 12.598 -8.623 -13.044 1.00 97.56 76 ALA A O 1
ATOM 560 N N . LEU A 1 77 ? 12.032 -6.749 -11.928 1.00 97.31 77 LEU A N 1
ATOM 561 C CA . LEU A 1 77 ? 12.224 -5.832 -13.052 1.00 97.31 77 LEU A CA 1
ATOM 562 C C . LEU A 1 77 ? 13.644 -5.935 -13.616 1.00 97.31 77 LEU A C 1
ATOM 564 O O . LEU A 1 77 ? 13.804 -6.194 -14.802 1.00 97.31 77 LEU A O 1
ATOM 568 N N . LEU A 1 78 ? 14.662 -5.760 -12.769 1.00 96.56 78 LEU A N 1
ATOM 569 C CA . LEU A 1 78 ? 16.065 -5.780 -13.192 1.00 96.56 78 LEU A CA 1
ATOM 570 C C . LEU A 1 78 ? 16.480 -7.128 -13.797 1.00 96.56 78 LEU A C 1
ATOM 572 O O . LEU A 1 78 ? 17.288 -7.155 -14.714 1.00 96.56 78 LEU A O 1
ATOM 576 N N . ALA A 1 79 ? 15.925 -8.238 -13.306 1.00 96.06 79 ALA A N 1
ATOM 577 C CA . ALA A 1 79 ? 16.232 -9.570 -13.822 1.00 96.06 79 ALA A CA 1
ATOM 578 C C . ALA A 1 79 ? 15.551 -9.879 -15.168 1.00 96.06 79 ALA A C 1
ATOM 580 O O . ALA A 1 79 ? 16.100 -10.635 -15.965 1.00 96.06 79 ALA A O 1
ATOM 581 N N . ALA A 1 80 ? 14.351 -9.341 -15.406 1.00 95.44 80 ALA A N 1
ATOM 582 C CA . ALA A 1 80 ? 13.567 -9.617 -16.613 1.00 95.44 80 ALA A CA 1
ATOM 583 C C . ALA A 1 80 ? 13.816 -8.615 -17.751 1.00 95.44 80 ALA A C 1
ATOM 585 O O . ALA A 1 80 ? 13.497 -8.895 -18.907 1.00 95.44 80 ALA A O 1
ATOM 586 N N . HIS A 1 81 ? 14.328 -7.427 -17.433 1.00 95.06 81 HIS A N 1
ATOM 587 C CA . HIS A 1 81 ? 14.521 -6.363 -18.406 1.00 95.06 81 HIS A CA 1
A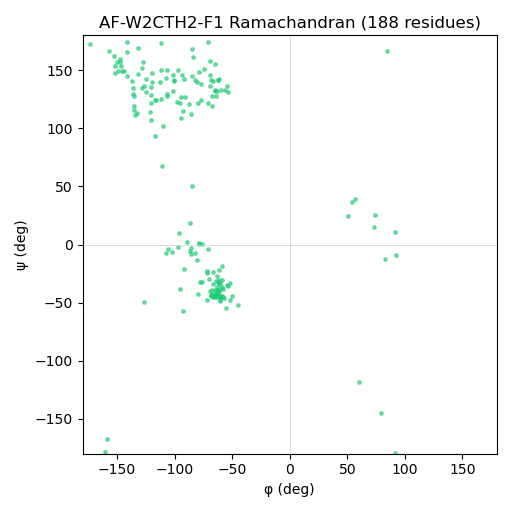TOM 588 C C . HIS A 1 81 ? 15.764 -6.620 -19.285 1.00 95.06 81 HIS A C 1
ATOM 590 O O . HIS A 1 81 ? 16.804 -7.010 -18.761 1.00 95.06 81 HIS A O 1
ATOM 596 N N . PRO A 1 82 ? 15.702 -6.383 -20.612 1.00 90.94 82 PRO A N 1
ATOM 597 C CA . PRO A 1 82 ? 16.798 -6.720 -21.531 1.00 90.94 82 PRO A CA 1
ATOM 598 C C . PRO A 1 82 ? 18.036 -5.823 -21.397 1.00 90.94 82 PRO A C 1
ATOM 600 O O . PRO A 1 82 ? 19.130 -6.215 -21.792 1.00 90.94 82 PRO A O 1
ATOM 603 N N . TYR A 1 83 ? 17.865 -4.596 -20.904 1.00 88.81 83 TYR A N 1
ATOM 604 C CA . TYR A 1 83 ? 18.969 -3.644 -20.751 1.00 88.81 83 TYR A CA 1
ATOM 605 C C . TYR A 1 83 ? 19.752 -3.895 -19.467 1.00 88.81 83 TYR A C 1
ATOM 607 O O . TYR A 1 83 ? 19.147 -4.122 -18.423 1.00 88.81 83 TYR A O 1
ATOM 615 N N . GLU A 1 84 ? 21.076 -3.746 -19.547 1.00 82.62 84 GLU A N 1
ATOM 616 C CA . GLU A 1 84 ? 21.981 -3.814 -18.392 1.00 82.62 84 GLU A CA 1
ATOM 617 C C . GLU A 1 84 ? 21.652 -2.736 -17.348 1.00 82.62 84 GLU A C 1
ATOM 619 O O . GLU A 1 84 ? 21.571 -3.016 -16.156 1.00 82.62 84 GLU A O 1
ATOM 624 N N . GLU A 1 85 ? 21.407 -1.510 -17.815 1.00 87.19 85 GLU A N 1
ATOM 625 C CA . GLU A 1 85 ? 21.038 -0.364 -16.986 1.00 87.19 85 GLU A CA 1
ATOM 626 C C . GLU A 1 85 ? 19.574 0.002 -17.244 1.00 87.19 85 GLU A C 1
ATOM 628 O O . GLU A 1 85 ? 19.216 0.600 -18.264 1.00 87.19 85 GLU A O 1
ATOM 633 N N . VAL A 1 86 ? 18.698 -0.403 -16.325 1.00 93.25 86 VAL A N 1
ATOM 634 C CA . VAL A 1 86 ? 17.248 -0.229 -16.461 1.00 93.25 86 VAL A CA 1
ATOM 635 C C . VAL A 1 86 ? 16.822 1.131 -15.919 1.00 93.25 86 VAL A C 1
ATOM 637 O O . VAL A 1 86 ? 16.967 1.410 -14.729 1.00 93.25 86 VAL A O 1
ATOM 640 N N . ALA A 1 87 ? 16.213 1.957 -16.768 1.00 94.56 87 ALA A N 1
ATOM 641 C CA . ALA A 1 87 ? 15.559 3.186 -16.334 1.00 94.56 87 ALA A CA 1
ATOM 642 C C . ALA A 1 87 ? 14.166 2.883 -15.754 1.00 94.56 87 ALA A C 1
ATOM 644 O O . ALA A 1 87 ? 13.311 2.319 -16.440 1.00 94.56 87 ALA A O 1
ATOM 645 N N . TYR A 1 88 ? 13.926 3.266 -14.499 1.00 97.06 88 TYR A N 1
ATOM 646 C CA . TYR A 1 88 ? 12.620 3.166 -13.845 1.00 97.06 88 TYR A CA 1
ATOM 647 C C . TYR A 1 88 ? 12.457 4.239 -12.767 1.00 97.06 88 TYR A C 1
ATOM 649 O O . TYR A 1 88 ? 13.431 4.670 -12.151 1.00 97.06 88 TYR A O 1
ATOM 657 N N . ASP A 1 89 ? 11.207 4.608 -12.496 1.00 97.25 89 ASP A N 1
ATOM 658 C CA . ASP A 1 89 ? 10.843 5.592 -11.481 1.00 97.25 89 ASP A CA 1
ATOM 659 C C . ASP A 1 89 ? 9.939 4.969 -10.413 1.00 97.25 89 ASP A C 1
ATOM 661 O O . ASP A 1 89 ? 9.118 4.093 -10.688 1.00 97.25 89 ASP A O 1
ATOM 665 N N . LEU A 1 90 ? 10.068 5.451 -9.175 1.00 96.62 90 LEU A N 1
ATOM 666 C CA . LEU A 1 90 ? 9.181 5.092 -8.070 1.00 96.62 90 LEU A CA 1
ATOM 667 C C . LEU A 1 90 ? 8.510 6.351 -7.528 1.00 96.62 90 LEU A C 1
ATOM 669 O O . LEU A 1 90 ? 9.135 7.147 -6.826 1.00 96.62 90 LEU A O 1
ATOM 673 N N . TYR A 1 91 ? 7.221 6.502 -7.822 1.00 95.75 91 TYR A N 1
ATOM 674 C CA . TYR A 1 91 ? 6.423 7.632 -7.358 1.00 95.75 91 TYR A CA 1
ATOM 675 C C . TYR A 1 91 ? 5.685 7.283 -6.060 1.00 95.75 91 TYR A C 1
ATOM 677 O O . TYR A 1 91 ? 4.969 6.279 -6.017 1.00 95.75 91 TYR A O 1
ATOM 685 N N . PRO A 1 92 ? 5.816 8.089 -4.990 1.00 92.62 92 PRO A N 1
ATOM 686 C CA . PRO A 1 92 ? 4.946 7.949 -3.835 1.00 92.62 92 PRO A CA 1
ATOM 687 C C . PRO A 1 92 ? 3.522 8.348 -4.234 1.00 92.62 92 PRO A C 1
ATOM 689 O O . PRO A 1 92 ? 3.298 9.428 -4.775 1.00 92.62 92 PRO A O 1
ATOM 692 N N . LEU A 1 93 ? 2.560 7.475 -3.948 1.00 91.62 93 LEU A N 1
ATOM 693 C CA . LEU A 1 93 ? 1.143 7.742 -4.168 1.00 91.62 93 LEU A CA 1
ATOM 694 C C . LEU A 1 93 ? 0.454 7.975 -2.825 1.00 91.62 93 LEU A C 1
ATOM 696 O O . LEU A 1 93 ? 0.745 7.292 -1.845 1.00 91.62 93 LEU A O 1
ATOM 700 N N . SER A 1 94 ? -0.506 8.895 -2.799 1.00 88.12 94 SER A N 1
ATOM 701 C CA . SER A 1 94 ? -1.407 9.106 -1.655 1.00 88.12 94 SER A CA 1
ATOM 702 C C . SER A 1 94 ? -2.637 8.192 -1.707 1.00 88.12 94 SER A C 1
ATOM 704 O O . SER A 1 94 ? -3.645 8.470 -1.061 1.00 88.12 94 SER A O 1
ATOM 706 N N . ASN A 1 95 ? -2.575 7.117 -2.498 1.00 87.19 95 ASN A N 1
ATOM 707 C CA . ASN A 1 95 ? -3.664 6.161 -2.629 1.00 87.19 95 ASN A CA 1
ATOM 708 C C . ASN A 1 95 ? -3.909 5.482 -1.272 1.00 87.19 95 ASN A C 1
ATOM 710 O O . ASN A 1 95 ? -2.951 5.003 -0.657 1.00 87.19 95 ASN A O 1
ATOM 714 N N . PRO A 1 96 ? -5.165 5.394 -0.803 1.00 79.31 96 PRO A N 1
ATOM 715 C CA . PRO A 1 96 ? -5.464 4.657 0.413 1.00 79.31 96 PRO A CA 1
ATOM 716 C C . PRO A 1 96 ? -5.173 3.169 0.194 1.00 79.31 96 PRO A C 1
ATOM 718 O O . PRO A 1 96 ? -5.598 2.582 -0.801 1.00 79.31 96 PRO A O 1
ATOM 721 N N . TRP A 1 97 ? -4.471 2.547 1.140 1.00 78.50 97 TRP A N 1
ATOM 722 C CA . TRP A 1 97 ? -4.235 1.105 1.147 1.00 78.50 97 TRP A CA 1
ATOM 723 C C . TRP A 1 97 ? -4.887 0.501 2.389 1.00 78.50 97 TRP A C 1
ATOM 725 O O . TRP A 1 97 ? -4.306 0.475 3.468 1.00 78.50 97 TRP A O 1
ATOM 735 N N . SER A 1 98 ? -6.129 0.038 2.236 1.00 71.12 98 SER A N 1
ATOM 736 C CA . SER A 1 98 ? -6.977 -0.449 3.336 1.00 71.12 98 SER A CA 1
ATOM 737 C C . SER A 1 98 ? -6.546 -1.794 3.931 1.00 71.12 98 SER A C 1
ATOM 739 O O . SER A 1 98 ? -7.154 -2.258 4.890 1.00 71.12 98 SER A O 1
ATOM 741 N N . GLN A 1 99 ? -5.514 -2.431 3.376 1.00 72.44 99 GLN A N 1
ATOM 742 C CA . GLN A 1 99 ? -5.021 -3.734 3.832 1.00 72.44 99 GLN A CA 1
ATOM 743 C C . GLN A 1 99 ? -4.001 -3.627 4.976 1.00 72.44 99 GLN A C 1
ATOM 745 O O . GLN A 1 99 ? -3.576 -4.650 5.505 1.00 72.44 99 GLN A O 1
ATOM 750 N N . ALA A 1 100 ? -3.592 -2.414 5.354 1.00 74.88 100 ALA A N 1
ATOM 751 C CA . ALA A 1 100 ? -2.661 -2.187 6.450 1.00 74.88 100 ALA A CA 1
ATOM 752 C C . ALA A 1 100 ? -3.059 -0.950 7.264 1.00 74.88 100 ALA A C 1
ATOM 754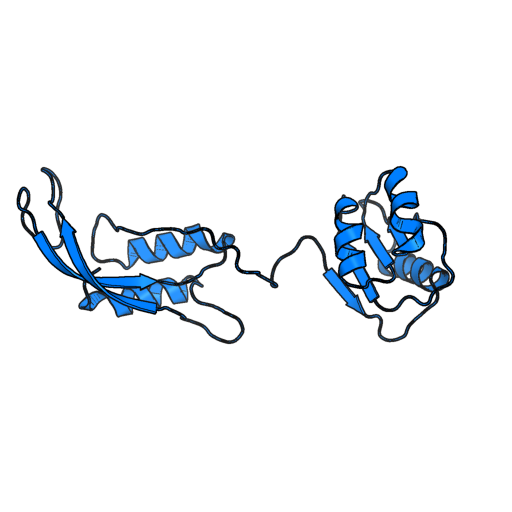 O O . ALA A 1 100 ? -3.529 0.049 6.725 1.00 74.88 100 ALA A O 1
ATOM 755 N N . GLY A 1 101 ? -2.827 -1.011 8.572 1.00 80.81 101 GLY A N 1
ATOM 756 C CA . GLY A 1 101 ? -3.091 0.075 9.506 1.00 80.81 101 GLY A CA 1
ATOM 757 C C . GLY A 1 101 ? -2.556 -0.262 10.894 1.00 80.81 101 GLY A C 1
ATOM 758 O O . GLY A 1 101 ? -2.111 -1.380 11.145 1.00 80.81 101 GLY A O 1
ATOM 759 N N . SER A 1 102 ? -2.592 0.715 11.796 1.00 84.31 102 SER A N 1
ATOM 760 C CA . SER A 1 102 ? -2.099 0.559 13.171 1.00 84.31 102 SER A CA 1
ATOM 761 C C . SER A 1 102 ? -3.109 -0.115 14.108 1.00 84.31 102 SER A C 1
ATOM 763 O O . SER A 1 102 ? -2.777 -0.418 15.249 1.00 84.31 102 SER A O 1
ATOM 765 N N . GLY A 1 103 ? -4.340 -0.353 13.654 1.00 89.75 103 GLY A N 1
ATOM 766 C CA . GLY A 1 103 ? -5.408 -0.939 14.455 1.00 89.75 103 GLY A CA 1
ATOM 767 C C . GLY A 1 103 ? -6.520 -1.531 13.596 1.00 89.75 103 GLY A C 1
ATOM 768 O O . GLY A 1 103 ? -6.456 -1.503 12.366 1.00 89.75 103 GLY A O 1
ATOM 769 N N . ALA A 1 104 ? -7.542 -2.060 14.259 1.00 92.44 104 ALA A N 1
ATOM 770 C CA . ALA A 1 104 ? -8.717 -2.656 13.641 1.00 92.44 104 ALA A CA 1
ATOM 771 C C . ALA A 1 104 ? -9.999 -2.060 14.231 1.00 92.44 104 ALA A C 1
ATOM 773 O O . ALA A 1 104 ? -10.029 -1.651 15.391 1.00 92.44 104 ALA A O 1
ATOM 774 N N . VAL A 1 105 ? -11.066 -2.039 13.432 1.00 94.75 105 VAL A N 1
ATOM 775 C CA . VAL A 1 105 ? -12.415 -1.673 13.876 1.00 94.75 105 VAL A CA 1
ATOM 776 C C . VAL A 1 105 ? -13.354 -2.814 13.514 1.00 94.75 105 VAL A C 1
ATOM 778 O O . VAL A 1 105 ? -13.329 -3.297 12.383 1.00 94.75 105 VAL A O 1
ATOM 781 N N . GLY A 1 106 ? -14.170 -3.243 14.469 1.00 94.56 106 GLY A N 1
ATOM 782 C CA . GLY A 1 106 ? -15.150 -4.309 14.293 1.00 94.56 106 GLY A CA 1
ATOM 783 C C . GLY A 1 106 ? -16.452 -4.012 15.025 1.00 94.56 106 GLY A C 1
ATOM 784 O O . GLY A 1 106 ? -16.560 -3.026 15.753 1.00 94.56 106 GLY A O 1
ATOM 785 N N . GLU A 1 107 ? -17.444 -4.875 14.830 1.00 97.19 107 GLU A N 1
ATOM 786 C CA . GLU A 1 107 ? -18.724 -4.807 15.532 1.00 97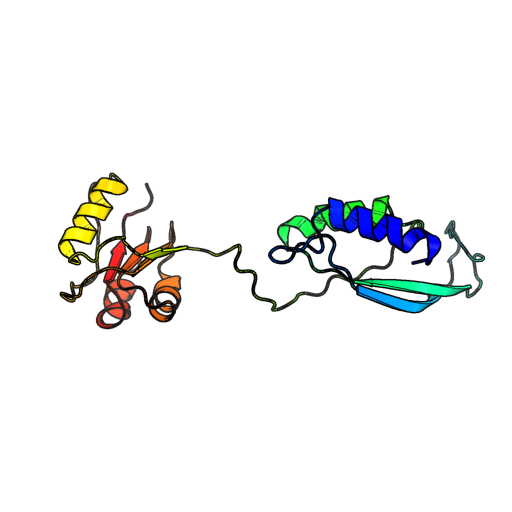.19 107 GLU A CA 1
ATOM 787 C C . GLU A 1 107 ? -18.960 -6.085 16.338 1.00 97.19 107 GLU A C 1
ATOM 789 O O . GLU A 1 107 ? -18.674 -7.191 15.877 1.00 97.19 107 GLU A O 1
ATOM 794 N N . LEU A 1 108 ? -19.497 -5.923 17.544 1.00 95.69 108 LEU A N 1
ATOM 795 C CA . LEU A 1 108 ? -20.043 -7.010 18.344 1.00 95.69 108 LEU A CA 1
ATOM 796 C C . LEU A 1 108 ? -21.322 -7.537 17.683 1.00 95.69 108 LEU A C 1
ATOM 798 O O . LEU A 1 108 ? -22.096 -6.765 17.114 1.00 95.69 108 LEU A O 1
ATOM 802 N N . ALA A 1 109 ? -21.556 -8.847 17.794 1.00 94.38 109 ALA A N 1
ATOM 803 C CA . ALA A 1 109 ? -22.758 -9.484 17.254 1.00 94.38 109 ALA A CA 1
ATOM 804 C C . ALA A 1 109 ? -24.041 -8.928 17.896 1.00 94.38 109 ALA A C 1
ATOM 806 O O . ALA A 1 109 ? -25.021 -8.665 17.201 1.00 94.38 109 ALA A O 1
ATOM 807 N N . GLU A 1 110 ? -24.002 -8.695 19.208 1.00 95.69 110 GLU A N 1
ATOM 808 C CA . GLU A 1 110 ? -25.072 -8.061 19.974 1.00 95.69 110 GLU A CA 1
ATOM 809 C C . GLU A 1 110 ? -24.494 -6.895 20.790 1.00 95.69 110 GLU A C 1
ATOM 811 O O . GLU A 1 110 ? -23.429 -7.052 21.400 1.00 95.69 110 GLU A O 1
ATOM 816 N N . PRO A 1 111 ? -25.153 -5.720 20.812 1.00 96.69 111 PRO A N 1
ATOM 817 C CA . PRO A 1 111 ? -24.734 -4.618 21.668 1.00 96.69 111 PRO A CA 1
ATOM 818 C C . PRO A 1 111 ? -24.821 -4.996 23.150 1.00 96.69 111 PRO A C 1
ATOM 820 O O . PRO A 1 111 ? -25.789 -5.622 23.576 1.00 96.69 111 PRO A O 1
ATOM 823 N N . MET A 1 112 ? -23.859 -4.545 23.950 1.00 97.31 112 MET A N 1
ATOM 824 C CA . MET A 1 112 ? -23.839 -4.753 25.406 1.00 97.31 112 MET A CA 1
ATOM 825 C C . MET A 1 112 ? -23.551 -3.448 26.151 1.00 97.31 112 MET A C 1
ATOM 827 O O . MET A 1 112 ? -23.199 -2.443 25.536 1.00 97.31 112 MET A O 1
ATOM 831 N N . SER A 1 113 ? -23.725 -3.427 27.473 1.00 97.69 113 SER A N 1
ATOM 832 C CA . SER A 1 113 ? -23.374 -2.245 28.269 1.00 97.69 113 SER A CA 1
ATOM 833 C C . SER A 1 113 ? -21.852 -2.040 28.319 1.00 97.69 113 SER A C 1
ATOM 835 O O . SER A 1 113 ? -21.086 -2.986 28.142 1.00 97.69 113 SER A O 1
ATOM 837 N N . GLU A 1 114 ? -21.389 -0.819 28.600 1.00 96.38 114 GLU A N 1
ATOM 838 C CA . GLU A 1 114 ? -19.952 -0.552 28.787 1.00 96.38 114 GLU A CA 1
ATOM 839 C C . GLU A 1 114 ? -19.339 -1.404 29.907 1.00 96.38 114 GLU A C 1
ATOM 841 O O . GLU A 1 114 ? -18.222 -1.897 29.769 1.00 96.38 114 GLU A O 1
ATOM 846 N N . ALA A 1 115 ? -20.071 -1.618 31.004 1.00 95.94 115 ALA A N 1
ATOM 847 C CA . ALA A 1 115 ? -19.601 -2.435 32.120 1.00 95.94 115 ALA A CA 1
ATOM 848 C C . ALA A 1 115 ? -19.451 -3.912 31.718 1.00 95.94 115 ALA A C 1
ATOM 850 O O . ALA A 1 115 ? -18.419 -4.527 31.999 1.00 95.94 115 ALA A O 1
ATOM 851 N N . ASP A 1 116 ? -20.441 -4.460 31.008 1.00 96.56 116 ASP A N 1
ATOM 852 C CA . ASP A 1 116 ? -20.382 -5.834 30.500 1.00 96.56 116 ASP A CA 1
ATOM 853 C C . ASP A 1 116 ? -19.267 -5.989 29.467 1.00 96.56 116 ASP A C 1
ATOM 855 O O . ASP A 1 116 ? -18.534 -6.977 29.501 1.00 96.56 116 ASP A O 1
ATOM 859 N N . PHE A 1 117 ? -19.074 -4.985 28.607 1.00 97.19 117 PHE A N 1
ATOM 860 C CA . PHE A 1 117 ? -17.974 -4.967 27.652 1.00 97.19 117 PHE A CA 1
ATOM 861 C C . PHE A 1 117 ? -16.612 -4.994 28.349 1.00 97.19 117 PHE A C 1
ATOM 863 O O . PHE A 1 117 ? -15.747 -5.772 27.957 1.00 97.19 117 PHE A O 1
ATOM 870 N N . LEU A 1 118 ? -16.401 -4.195 29.400 1.00 96.56 118 LEU A N 1
ATOM 871 C CA . LEU A 1 118 ? -15.140 -4.193 30.150 1.00 96.56 118 LEU A CA 1
ATOM 872 C C . LEU A 1 118 ? -14.876 -5.546 30.830 1.00 96.56 118 LEU A C 1
ATOM 874 O O . LEU A 1 118 ? -13.739 -6.025 30.824 1.00 96.56 118 LEU A O 1
ATOM 878 N N . HIS A 1 119 ? -15.910 -6.200 31.369 1.00 95.75 119 HIS A N 1
ATOM 879 C CA . HIS A 1 119 ? -15.798 -7.562 31.902 1.00 95.75 119 HIS A CA 1
ATOM 880 C C . HIS A 1 119 ? -15.499 -8.592 30.809 1.00 95.75 119 HIS A C 1
ATOM 882 O O . HIS A 1 119 ? -14.630 -9.449 30.986 1.00 95.75 119 HIS A O 1
ATOM 888 N N . HIS A 1 120 ? -16.178 -8.488 29.668 1.00 95.44 120 HIS A N 1
ATOM 889 C CA . HIS A 1 120 ? -15.944 -9.336 28.509 1.00 95.44 120 HIS A CA 1
ATOM 890 C C . HIS A 1 120 ? -14.506 -9.187 28.001 1.00 95.44 120 HIS A C 1
ATOM 892 O O . HIS A 1 120 ? -13.800 -10.181 27.850 1.00 95.44 120 HIS A O 1
ATOM 898 N N . LEU A 1 121 ? -14.031 -7.950 27.843 1.00 95.19 121 LEU A N 1
ATOM 899 C CA . LEU A 1 121 ? -12.672 -7.622 27.422 1.00 95.19 121 LEU A CA 1
ATOM 900 C C . LEU A 1 121 ? -11.632 -8.207 28.383 1.00 95.19 121 LEU A C 1
ATOM 902 O O . LEU A 1 121 ? -10.662 -8.825 27.944 1.00 95.19 121 LEU A O 1
ATOM 906 N N . LYS A 1 122 ? -11.868 -8.074 29.695 1.00 95.25 122 LYS A N 1
ATOM 907 C CA . LYS A 1 122 ? -11.029 -8.672 30.738 1.00 95.25 122 LYS A CA 1
ATOM 908 C C . LYS A 1 122 ? -10.934 -10.195 30.589 1.00 95.25 122 LYS A C 1
ATOM 910 O O . LYS A 1 122 ? -9.840 -10.747 30.685 1.00 95.25 122 LYS A O 1
ATOM 915 N N . SER A 1 123 ? -12.065 -10.858 30.340 1.00 94.31 123 SER A N 1
ATOM 916 C CA . SER A 1 123 ? -12.130 -12.312 30.164 1.00 94.31 123 SER A CA 1
ATOM 917 C C . SER A 1 123 ? -11.453 -12.778 28.876 1.00 94.31 123 SER A C 1
ATOM 919 O O . SER A 1 123 ? -10.720 -13.758 28.906 1.00 94.31 123 SER A O 1
ATOM 921 N N . VAL A 1 124 ? -11.688 -12.097 27.751 1.00 94.38 124 VAL A N 1
ATOM 922 C CA . VAL A 1 124 ? -11.152 -12.488 26.436 1.00 94.38 124 VAL A CA 1
ATOM 923 C C . VAL A 1 124 ? -9.639 -12.302 26.381 1.00 94.38 124 VAL A C 1
ATOM 925 O O . VAL A 1 124 ? -8.921 -13.182 25.908 1.00 94.38 124 VAL A O 1
ATOM 928 N N . LEU A 1 125 ? -9.141 -11.176 26.895 1.00 92.50 125 LEU A N 1
ATOM 929 C CA . LEU A 1 125 ? -7.711 -10.864 26.887 1.00 92.50 125 LEU A CA 1
ATOM 930 C C . LEU A 1 125 ? -6.954 -11.452 28.084 1.00 92.50 125 LEU A C 1
ATOM 932 O O . LEU A 1 125 ? -5.740 -11.308 28.154 1.00 92.50 125 LEU A O 1
ATOM 936 N N . HIS A 1 126 ? -7.650 -12.119 29.012 1.00 93.31 126 HIS A N 1
ATOM 937 C CA . HIS A 1 126 ? -7.069 -12.726 30.215 1.00 93.31 126 HIS A CA 1
ATOM 938 C C . HIS A 1 126 ? -6.235 -11.742 31.058 1.00 93.31 126 HIS A C 1
ATOM 940 O O . HIS A 1 126 ? -5.217 -12.108 31.648 1.00 93.31 126 HIS A O 1
ATOM 946 N N . VAL A 1 127 ? -6.674 -10.482 31.138 1.00 92.06 127 VAL A N 1
ATOM 947 C CA . VAL A 1 127 ? -5.963 -9.426 31.873 1.00 92.06 127 VAL A CA 1
ATOM 948 C C . VAL A 1 127 ? -6.478 -9.291 33.311 1.00 92.06 127 VAL A C 1
ATOM 950 O O . VAL A 1 127 ? -7.672 -9.452 33.575 1.00 92.06 127 VAL A O 1
ATOM 953 N N . PRO A 1 128 ? -5.617 -8.958 34.288 1.00 90.31 128 PRO A N 1
ATOM 954 C CA . PRO A 1 128 ? -6.043 -8.823 35.682 1.00 90.31 128 PRO A CA 1
ATOM 955 C C . PRO A 1 128 ? -6.925 -7.587 35.910 1.00 90.31 128 PRO A C 1
ATOM 957 O O . PRO A 1 128 ? -7.789 -7.585 36.792 1.00 90.31 128 PRO A O 1
ATOM 960 N N . CYS A 1 129 ? -6.729 -6.534 35.118 1.00 91.75 129 CYS A N 1
ATOM 961 C CA . CYS A 1 129 ? -7.416 -5.258 35.255 1.00 91.75 129 CYS A CA 1
ATOM 962 C C . CYS A 1 129 ? -7.515 -4.562 33.895 1.00 91.75 129 CYS A C 1
ATOM 964 O O . CYS A 1 129 ? -6.611 -4.680 33.073 1.00 91.75 129 CYS A O 1
ATOM 966 N N . VAL A 1 130 ? -8.596 -3.811 33.699 1.00 95.06 130 VAL A N 1
ATOM 967 C CA . VAL A 1 130 ? -8.772 -2.891 32.576 1.00 95.06 130 VAL A CA 1
ATOM 968 C C . VAL A 1 130 ? -8.969 -1.505 33.171 1.00 95.06 130 VAL A C 1
ATOM 970 O O . VAL A 1 130 ? -9.880 -1.298 33.972 1.00 95.06 130 VAL A O 1
ATOM 973 N N . ARG A 1 131 ? -8.104 -0.557 32.812 1.00 94.81 131 ARG A N 1
ATOM 974 C CA . ARG A 1 131 ? -8.300 0.856 33.164 1.00 94.81 131 ARG A CA 1
ATOM 975 C C . ARG A 1 131 ? -9.202 1.485 32.119 1.00 94.81 131 ARG A C 1
ATOM 977 O O . ARG A 1 131 ? -9.103 1.127 30.953 1.00 94.81 131 ARG A O 1
ATOM 984 N N . HIS A 1 132 ? -10.062 2.417 32.499 1.00 95.56 132 HIS A N 1
ATOM 985 C CA . HIS A 1 132 ? -10.974 3.030 31.540 1.00 95.56 132 HIS A CA 1
ATOM 986 C C . HIS A 1 132 ? -11.280 4.493 31.869 1.00 95.56 132 HIS A C 1
ATOM 988 O O . HIS A 1 132 ? -11.080 4.933 33.003 1.00 95.56 132 HIS A O 1
ATOM 994 N N . SER A 1 133 ? -11.744 5.248 30.869 1.00 95.19 133 SER A N 1
ATOM 995 C CA . SER A 1 133 ? -12.319 6.586 31.067 1.00 95.19 133 SER A CA 1
ATOM 996 C C . SER A 1 133 ? -13.684 6.501 31.759 1.00 95.19 133 SER A C 1
ATOM 998 O O . SER A 1 133 ? -14.215 5.412 31.980 1.00 95.19 133 SER A O 1
ATOM 1000 N N . ALA A 1 134 ? -14.279 7.642 32.111 1.00 94.12 134 ALA A N 1
ATOM 1001 C CA . ALA A 1 134 ? -15.612 7.659 32.711 1.00 94.12 134 ALA A CA 1
ATOM 1002 C C . ALA A 1 134 ? -16.637 6.917 31.832 1.00 94.12 134 ALA A C 1
ATOM 1004 O O . ALA A 1 134 ? -16.644 7.076 30.610 1.00 94.12 134 ALA A O 1
ATOM 1005 N N . LEU A 1 135 ? -17.488 6.110 32.474 1.00 94.12 135 LEU A N 1
ATOM 1006 C CA . LEU A 1 135 ? -18.596 5.437 31.800 1.00 94.12 135 LEU A CA 1
ATOM 1007 C C . LEU A 1 135 ? -19.636 6.468 31.367 1.00 94.12 135 LEU A C 1
ATOM 1009 O O . LEU A 1 135 ? -19.940 7.416 32.094 1.00 94.12 135 LEU A O 1
ATOM 1013 N N . ARG A 1 136 ? -20.202 6.248 30.187 1.00 92.56 136 ARG A N 1
ATOM 1014 C CA . ARG A 1 136 ? -21.163 7.130 29.526 1.00 92.56 136 ARG A CA 1
ATOM 1015 C C . ARG A 1 136 ? -22.575 6.550 29.539 1.00 92.56 136 ARG A C 1
ATOM 1017 O O . ARG A 1 136 ? -23.513 7.237 29.143 1.00 92.56 136 ARG A O 1
ATOM 1024 N N . ASN A 1 137 ? -22.729 5.303 29.991 1.00 89.25 137 ASN A N 1
ATOM 1025 C CA . ASN A 1 137 ? -23.978 4.542 30.005 1.00 89.25 137 ASN A CA 1
ATOM 1026 C C . ASN A 1 137 ? -24.609 4.423 28.609 1.00 89.25 137 ASN A C 1
ATOM 1028 O O . ASN A 1 137 ? -25.826 4.515 28.444 1.00 89.25 137 ASN A O 1
ATOM 1032 N N . ARG A 1 138 ? -23.765 4.233 27.591 1.00 91.62 138 ARG A N 1
ATOM 1033 C CA . ARG A 1 138 ? -24.182 3.991 26.205 1.00 91.62 138 ARG A CA 1
ATOM 1034 C C . ARG A 1 138 ? -23.952 2.521 25.842 1.00 91.62 138 ARG A C 1
ATOM 1036 O O . ARG A 1 138 ? -23.054 1.899 26.402 1.00 91.62 138 ARG A O 1
ATOM 1043 N N . PRO A 1 139 ? -24.748 1.935 24.936 1.00 95.25 139 PRO A N 1
ATOM 1044 C CA . PRO A 1 139 ? -24.461 0.595 24.444 1.00 95.25 139 PRO A CA 1
ATOM 1045 C C . PRO A 1 139 ? -23.166 0.599 23.625 1.00 95.25 139 PRO A C 1
ATOM 1047 O O . PRO A 1 139 ? -22.926 1.518 22.844 1.00 95.25 139 PRO A O 1
ATOM 1050 N N . VAL A 1 140 ? -22.362 -0.447 23.785 1.00 97.44 140 VAL A N 1
ATOM 1051 C CA . VAL A 1 140 ? -21.175 -0.725 22.980 1.00 97.44 140 VAL A CA 1
ATOM 1052 C C . VAL A 1 140 ? -21.554 -1.728 21.904 1.00 97.44 140 VAL A C 1
ATOM 1054 O O . VAL A 1 140 ? -22.002 -2.834 22.210 1.00 97.44 140 VAL A O 1
ATOM 1057 N N . ARG A 1 141 ? -21.346 -1.358 20.643 1.00 97.50 141 ARG A N 1
ATOM 1058 C CA . ARG A 1 141 ? -21.431 -2.261 19.494 1.00 97.50 141 ARG A CA 1
ATOM 1059 C C . ARG A 1 141 ? -20.165 -2.190 18.659 1.00 97.50 141 ARG A C 1
ATOM 1061 O O . ARG A 1 141 ? -19.612 -3.232 18.326 1.00 97.50 141 ARG A O 1
ATOM 1068 N N . ARG A 1 142 ? -19.705 -0.989 18.310 1.00 97.81 142 ARG A N 1
ATOM 1069 C CA . ARG A 1 142 ? -18.543 -0.793 17.442 1.00 97.81 142 ARG A CA 1
ATOM 1070 C C . ARG A 1 142 ? -17.286 -0.579 18.276 1.00 97.81 142 ARG A C 1
ATOM 1072 O O . ARG A 1 142 ? -17.212 0.341 19.084 1.00 97.81 142 ARG A O 1
ATOM 1079 N N . VAL A 1 143 ? -16.295 -1.436 18.073 1.00 97.69 143 VAL A N 1
ATOM 1080 C CA . VAL A 1 143 ? -15.070 -1.514 18.875 1.00 97.69 143 VAL A CA 1
ATOM 1081 C C . VAL A 1 143 ? -13.881 -1.195 17.983 1.00 97.69 143 VAL A C 1
ATOM 1083 O O . VAL A 1 143 ? -13.676 -1.857 16.966 1.00 97.69 143 VAL A O 1
ATOM 1086 N N . ALA A 1 144 ? -13.084 -0.204 18.369 1.00 97.00 144 ALA A N 1
ATOM 1087 C CA . ALA A 1 144 ? -11.771 0.044 17.788 1.00 97.00 144 ALA A CA 1
ATOM 1088 C C . ALA A 1 144 ? -10.679 -0.516 18.709 1.00 97.00 144 ALA A C 1
ATOM 1090 O O . ALA A 1 144 ? -10.766 -0.394 19.929 1.00 97.00 144 ALA A O 1
ATOM 1091 N N . LEU A 1 145 ? -9.641 -1.115 18.133 1.00 95.19 145 LEU A N 1
ATOM 1092 C CA . LEU A 1 145 ? -8.541 -1.752 18.854 1.00 95.19 145 LEU A CA 1
ATOM 1093 C C . LEU A 1 145 ? -7.206 -1.368 18.214 1.00 95.19 145 LEU A C 1
ATOM 1095 O O . LEU A 1 145 ? -7.016 -1.548 17.012 1.00 95.19 145 LEU A O 1
ATOM 1099 N N . CYS A 1 146 ? -6.257 -0.907 19.021 1.00 94.38 146 CYS A N 1
ATOM 1100 C CA . CYS A 1 146 ? -4.860 -0.742 18.633 1.00 94.38 146 CYS A CA 1
ATOM 1101 C C . CYS A 1 146 ? -3.971 -1.275 19.755 1.00 94.38 146 CYS A C 1
ATOM 1103 O O . CYS A 1 146 ? -3.983 -0.750 20.862 1.00 94.38 146 CYS A O 1
ATOM 1105 N N . GLY A 1 147 ? -3.207 -2.333 19.489 1.00 90.19 147 GLY A N 1
ATOM 1106 C CA . GLY A 1 147 ? -2.251 -2.846 20.467 1.00 90.19 147 GLY A CA 1
ATOM 1107 C C . GLY A 1 147 ? -1.132 -1.840 20.755 1.00 90.19 147 GLY A C 1
ATOM 1108 O O . GLY A 1 147 ? -0.781 -1.013 19.917 1.00 90.19 147 GLY A O 1
ATOM 1109 N N . GLY A 1 148 ? -0.526 -1.946 21.933 1.00 89.12 148 GLY A N 1
ATOM 1110 C CA . GLY A 1 148 ? 0.623 -1.125 22.293 1.00 89.12 148 GLY A CA 1
ATOM 1111 C C . GLY A 1 148 ? 0.261 0.301 22.741 1.00 89.12 148 GLY A C 1
ATOM 1112 O O . GLY A 1 148 ? -0.781 0.538 23.355 1.00 89.12 148 GLY A O 1
ATOM 1113 N N . SER A 1 149 ? 1.114 1.274 22.407 1.00 89.94 149 SER A N 1
ATOM 1114 C CA . SER A 1 149 ? 0.948 2.696 22.746 1.00 89.94 149 SER A CA 1
ATOM 1115 C C . SER A 1 149 ? 0.064 3.453 21.743 1.00 89.94 149 SER A C 1
ATOM 1117 O O . SER A 1 149 ? 0.407 4.524 21.242 1.00 89.94 149 SER A O 1
ATOM 1119 N N . GLY A 1 150 ? -1.109 2.887 21.453 1.00 90.50 150 GLY A N 1
ATOM 1120 C CA . GLY A 1 150 ? -2.047 3.338 20.424 1.00 90.50 150 GLY A CA 1
ATOM 1121 C C . GLY A 1 150 ? -2.928 4.535 20.780 1.00 90.50 150 GLY A C 1
ATOM 1122 O O . GLY A 1 150 ? -3.750 4.928 19.956 1.00 90.50 150 GLY A O 1
ATOM 1123 N N . ALA A 1 151 ? -2.792 5.135 21.971 1.00 91.00 151 ALA A N 1
ATOM 1124 C CA . ALA A 1 151 ? -3.697 6.190 22.446 1.00 91.00 151 ALA A CA 1
ATOM 1125 C C . ALA A 1 151 ? -3.879 7.349 21.453 1.00 91.00 151 ALA A C 1
ATOM 1127 O O . ALA A 1 151 ? -4.976 7.881 21.335 1.00 91.00 151 ALA A O 1
ATOM 1128 N N . PHE A 1 152 ? -2.853 7.691 20.669 1.00 91.56 152 PHE A N 1
ATOM 1129 C CA . PHE A 1 152 ? -2.917 8.754 19.658 1.00 91.56 152 PHE A CA 1
ATOM 1130 C C . PHE A 1 152 ? -3.990 8.542 18.571 1.00 91.56 152 PHE A C 1
ATOM 1132 O O . PHE A 1 152 ? -4.374 9.507 17.914 1.00 91.56 152 PHE A O 1
ATOM 1139 N N . LEU A 1 153 ? -4.497 7.316 18.398 1.00 94.12 153 LEU A N 1
ATOM 1140 C CA . LEU A 1 153 ? -5.520 6.958 17.411 1.00 94.12 153 LEU A CA 1
ATOM 1141 C C . LEU A 1 153 ? -6.957 7.110 17.924 1.00 94.12 153 LEU A C 1
ATOM 1143 O O . LEU A 1 153 ? -7.892 6.809 17.184 1.00 94.12 153 LEU A O 1
ATOM 1147 N N . TRP A 1 154 ? -7.183 7.571 19.160 1.00 94.31 154 TRP A N 1
ATOM 1148 C CA . TRP A 1 154 ? -8.549 7.669 19.696 1.00 94.31 154 TRP A CA 1
ATOM 1149 C C . TRP A 1 154 ? -9.453 8.572 18.836 1.00 94.31 154 TRP A C 1
ATOM 1151 O O . TRP A 1 154 ? -10.649 8.314 18.716 1.00 94.31 154 TRP A O 1
ATOM 1161 N N . ARG A 1 155 ? -8.886 9.598 18.181 1.00 94.56 155 ARG A N 1
ATOM 1162 C CA . ARG A 1 155 ? -9.618 10.471 17.248 1.00 94.56 155 ARG A CA 1
ATOM 1163 C C . ARG A 1 155 ? -10.016 9.746 15.968 1.00 94.56 155 ARG A C 1
ATOM 1165 O O . ARG A 1 155 ? -11.137 9.928 15.504 1.00 94.56 155 ARG A O 1
ATOM 1172 N N . ASP A 1 156 ? -9.135 8.902 15.437 1.00 93.75 156 ASP A N 1
ATOM 1173 C CA . ASP A 1 156 ? -9.431 8.073 14.266 1.00 93.75 156 ASP A CA 1
ATOM 1174 C C . ASP A 1 156 ? -10.492 7.018 14.607 1.00 93.75 156 ASP A C 1
ATOM 1176 O O . ASP A 1 156 ? -11.418 6.792 13.831 1.00 93.75 156 ASP A O 1
ATOM 1180 N N . ALA A 1 157 ? -10.424 6.432 15.808 1.00 94.94 157 ALA A N 1
ATOM 1181 C CA . ALA A 1 157 ? -11.449 5.531 16.329 1.00 94.94 157 ALA A CA 1
ATOM 1182 C C . ALA A 1 157 ? -12.817 6.226 16.464 1.00 94.94 157 ALA A C 1
ATOM 1184 O O . ALA A 1 157 ? -13.834 5.675 16.039 1.00 94.94 157 ALA A O 1
ATOM 1185 N N . ALA A 1 158 ? -12.843 7.452 16.994 1.00 94.31 158 ALA A N 1
ATOM 1186 C CA . ALA A 1 158 ? -14.060 8.254 17.098 1.00 94.31 158 ALA A CA 1
ATOM 1187 C C . ALA A 1 158 ? -14.623 8.623 15.715 1.00 94.31 158 ALA A C 1
ATOM 1189 O O . ALA A 1 158 ? -15.822 8.481 15.482 1.00 94.31 158 ALA A O 1
ATOM 1190 N N . ALA A 1 159 ? -13.766 9.026 14.770 1.00 93.81 159 ALA A N 1
ATOM 1191 C CA . ALA A 1 159 ? -14.157 9.309 13.388 1.00 93.81 159 ALA A CA 1
ATOM 1192 C C . ALA A 1 159 ? -14.685 8.061 12.659 1.00 93.81 159 ALA A C 1
ATOM 1194 O O . ALA A 1 159 ? -15.582 8.163 11.823 1.00 93.81 159 ALA A O 1
ATOM 1195 N N . ALA A 1 160 ? -14.184 6.874 13.014 1.00 92.75 160 ALA A N 1
ATOM 1196 C CA . ALA A 1 160 ? -14.701 5.591 12.546 1.00 92.75 160 ALA A CA 1
ATOM 1197 C C . ALA A 1 160 ? -16.015 5.164 13.234 1.00 92.75 160 ALA A C 1
ATOM 1199 O O . ALA A 1 160 ? -16.532 4.089 12.919 1.00 92.75 160 ALA A O 1
ATOM 1200 N N . GLY A 1 161 ? -16.552 5.972 14.155 1.00 94.88 161 GLY A N 1
ATOM 1201 C CA . GLY A 1 161 ? -17.808 5.723 14.861 1.00 94.88 161 GLY A CA 1
ATOM 1202 C C . GLY A 1 161 ? -17.718 4.641 15.937 1.00 94.88 161 GLY A C 1
ATOM 1203 O O . GLY A 1 161 ? -18.718 3.983 16.206 1.00 94.88 161 GLY A O 1
ATOM 1204 N N . ALA A 1 162 ? -16.533 4.398 16.503 1.00 97.12 162 ALA A N 1
ATOM 1205 C CA . ALA A 1 162 ? -16.380 3.436 17.588 1.00 97.12 162 ALA A CA 1
ATOM 1206 C C . ALA A 1 162 ? -17.041 3.938 18.882 1.00 97.12 162 ALA A C 1
ATOM 1208 O O . ALA A 1 162 ? -16.859 5.089 19.276 1.00 97.12 162 ALA A O 1
ATOM 1209 N N . ASP A 1 163 ? -17.758 3.048 19.568 1.00 97.06 163 ASP A N 1
ATOM 1210 C CA . ASP A 1 163 ? -18.317 3.302 20.898 1.00 97.06 163 ASP A CA 1
ATOM 1211 C C . ASP A 1 163 ? -17.231 3.185 21.976 1.00 97.06 163 ASP A C 1
ATOM 1213 O O . ASP A 1 163 ? -17.250 3.900 22.979 1.00 97.06 163 ASP A O 1
ATOM 1217 N N . VAL A 1 164 ? -16.257 2.299 21.742 1.00 97.00 164 VAL A N 1
ATOM 1218 C CA . VAL A 1 164 ? -15.115 2.043 22.623 1.00 97.00 164 VAL A CA 1
ATOM 1219 C C . VAL A 1 164 ? -13.821 1.917 21.818 1.00 97.00 164 VAL A C 1
ATOM 1221 O O . VAL A 1 164 ? -13.797 1.316 20.740 1.00 97.00 164 VAL A O 1
ATOM 1224 N N . PHE A 1 165 ? -12.734 2.465 22.357 1.00 97.38 165 PHE A N 1
ATOM 1225 C CA . PHE A 1 165 ? -11.375 2.306 21.851 1.00 97.38 165 PHE A CA 1
ATOM 1226 C C . PHE A 1 165 ? -10.513 1.570 22.877 1.00 97.38 165 PHE A C 1
ATOM 1228 O O . PHE A 1 165 ? -10.396 2.000 24.023 1.00 97.38 165 PHE A O 1
ATOM 1235 N N . VAL A 1 166 ? -9.907 0.462 22.457 1.00 96.88 166 VAL A N 1
ATOM 1236 C CA . VAL A 1 166 ? -9.056 -0.392 23.285 1.00 96.88 166 VAL A CA 1
ATOM 1237 C C . VAL A 1 166 ? -7.588 -0.202 22.895 1.00 96.88 166 VAL A C 1
ATOM 1239 O O . VAL A 1 166 ? -7.237 -0.347 21.723 1.00 96.88 166 VAL A O 1
ATOM 1242 N N . THR A 1 167 ? -6.725 0.085 23.873 1.00 95.81 167 THR A N 1
ATOM 1243 C CA . THR A 1 167 ? -5.271 0.249 23.681 1.00 95.81 167 THR A CA 1
ATOM 1244 C C . THR A 1 167 ? -4.452 -0.351 24.829 1.00 95.81 167 THR A C 1
ATOM 1246 O O . THR A 1 167 ? -4.994 -0.677 25.882 1.00 95.81 167 THR A O 1
ATOM 1249 N N . GLY A 1 168 ? -3.142 -0.529 24.650 1.00 94.12 168 GLY A N 1
ATOM 1250 C CA . GLY A 1 168 ? -2.240 -1.025 25.697 1.00 94.12 168 GLY A CA 1
ATOM 1251 C C . GLY A 1 168 ? -1.831 0.062 26.694 1.00 94.12 168 GLY A C 1
ATOM 1252 O O . GLY A 1 168 ? -1.859 -0.158 27.904 1.00 94.12 168 GLY A O 1
ATOM 1253 N N . GLU A 1 169 ? -1.516 1.257 26.198 1.00 92.44 169 GLU A N 1
ATOM 1254 C CA . GLU A 1 169 ? -1.098 2.411 27.002 1.00 92.44 169 GLU A CA 1
ATOM 1255 C C . GLU A 1 169 ? -1.862 3.683 26.622 1.00 92.44 169 GLU A C 1
ATOM 1257 O O . GLU A 1 169 ? -2.179 3.902 25.451 1.00 92.44 169 GLU A O 1
ATOM 1262 N N . ALA A 1 170 ? -2.111 4.535 27.623 1.00 92.69 170 ALA A N 1
ATOM 1263 C CA . ALA A 1 170 ? -2.635 5.891 27.470 1.00 92.69 170 ALA A CA 1
ATOM 1264 C C . ALA A 1 170 ? -2.117 6.804 28.593 1.00 92.69 170 ALA A C 1
ATOM 1266 O O . ALA A 1 170 ? -1.878 6.353 29.720 1.00 92.69 170 ALA A O 1
ATOM 1267 N N . LYS A 1 171 ? -1.952 8.093 28.293 1.00 91.81 171 LYS A N 1
ATOM 1268 C CA . LYS A 1 171 ? -1.553 9.133 29.248 1.00 91.81 171 LYS A CA 1
ATOM 1269 C C . LYS A 1 171 ? -2.774 9.644 30.003 1.00 91.81 171 LYS A C 1
ATOM 1271 O O . LYS A 1 171 ? -3.898 9.508 29.545 1.00 91.81 171 LYS A O 1
ATOM 1276 N N . TYR A 1 172 ? -2.545 10.294 31.143 1.00 88.44 172 TYR A N 1
ATOM 1277 C CA . TYR A 1 172 ? -3.620 10.833 31.984 1.00 88.44 172 TYR A CA 1
ATOM 1278 C C . TYR A 1 172 ? -4.611 11.710 31.202 1.00 88.44 172 TYR A C 1
ATOM 1280 O O . TYR A 1 172 ? -5.811 11.483 31.290 1.00 88.44 172 TYR A O 1
ATOM 1288 N N . ASN A 1 173 ? -4.113 12.644 30.385 1.00 90.56 173 ASN A N 1
ATOM 1289 C CA . ASN A 1 173 ? -4.961 13.552 29.603 1.00 90.56 173 ASN A CA 1
ATOM 1290 C C . ASN A 1 173 ? -5.852 12.812 28.598 1.00 90.56 173 ASN A C 1
ATOM 1292 O O . ASN A 1 173 ? -6.990 13.222 28.396 1.00 90.56 173 ASN A O 1
ATOM 1296 N N . ASP A 1 174 ? -5.385 11.687 28.046 1.00 91.38 174 ASP A N 1
ATOM 1297 C CA . ASP A 1 174 ? -6.154 10.915 27.067 1.00 91.38 174 ASP A CA 1
ATOM 1298 C C . ASP A 1 174 ? -7.479 10.415 27.671 1.00 91.38 174 ASP A C 1
ATOM 1300 O O . ASP A 1 174 ? -8.489 10.386 26.980 1.00 91.38 174 ASP A O 1
ATOM 1304 N N . TYR A 1 175 ? -7.519 10.092 28.973 1.00 90.75 175 TYR A N 1
ATOM 1305 C CA . TYR A 1 175 ? -8.751 9.661 29.656 1.00 90.75 175 TYR A CA 1
ATOM 1306 C C . TYR A 1 175 ? -9.816 10.764 29.754 1.00 90.75 175 TYR A C 1
ATOM 1308 O O . TYR A 1 175 ? -10.997 10.445 29.893 1.00 90.75 175 TYR A O 1
ATOM 1316 N N . PHE A 1 176 ? -9.414 12.037 29.697 1.00 89.75 176 PHE A N 1
ATOM 1317 C CA . PHE A 1 176 ? -10.322 13.188 29.738 1.00 89.75 176 PHE A CA 1
ATOM 1318 C C . PHE A 1 176 ? -10.669 13.674 28.333 1.00 89.75 176 PHE A C 1
ATOM 1320 O O . PHE A 1 176 ? -11.825 13.997 28.070 1.00 89.75 176 PHE A O 1
ATOM 1327 N N . ASP A 1 177 ? -9.701 13.663 27.417 1.00 89.38 177 ASP A N 1
ATOM 1328 C CA . ASP A 1 177 ? -9.879 14.137 26.042 1.00 89.38 177 ASP A CA 1
ATOM 1329 C C . ASP A 1 177 ? -10.908 13.299 25.256 1.00 89.38 177 ASP A C 1
ATOM 1331 O O . ASP A 1 177 ? -11.569 13.810 24.351 1.00 89.38 177 ASP A O 1
ATOM 1335 N N . VAL A 1 178 ? -11.087 12.023 25.619 1.00 88.38 178 VAL A N 1
ATOM 1336 C CA . VAL A 1 178 ? -12.043 11.099 24.976 1.00 88.38 178 VAL A CA 1
ATOM 1337 C C . VAL A 1 178 ? -13.492 11.247 25.447 1.00 88.38 178 VAL A C 1
ATOM 1339 O O . VAL A 1 178 ? -14.374 10.676 24.806 1.00 88.38 178 VAL A O 1
ATOM 1342 N N . ALA A 1 179 ? -13.750 11.965 26.549 1.00 74.12 179 ALA A N 1
ATOM 1343 C CA . ALA A 1 179 ? -14.923 11.772 27.416 1.00 74.12 179 ALA A CA 1
ATOM 1344 C C . ALA A 1 179 ? -16.283 11.723 26.691 1.00 74.12 179 ALA A C 1
ATOM 1346 O O . ALA A 1 179 ? -17.092 10.831 26.945 1.00 74.12 179 ALA A O 1
ATOM 1347 N N . ASP A 1 180 ? -16.519 12.634 25.745 1.00 81.19 180 ASP A N 1
ATOM 1348 C CA . ASP A 1 180 ? -17.782 12.697 24.997 1.00 81.19 180 ASP A CA 1
ATOM 1349 C C . ASP A 1 180 ? -17.728 12.000 23.632 1.00 81.19 180 ASP A C 1
ATOM 1351 O O . ASP A 1 180 ? -18.739 11.900 22.932 1.00 81.19 180 ASP A O 1
ATOM 1355 N N . SER A 1 181 ? -16.574 11.461 23.249 1.00 90.00 181 SER A N 1
ATOM 1356 C CA . SER A 1 181 ? -16.377 10.813 21.952 1.00 90.00 181 SER A CA 1
ATOM 1357 C C . SER A 1 181 ? -16.628 9.311 22.037 1.00 90.00 181 SER A C 1
ATOM 1359 O O . SER A 1 181 ? -17.543 8.809 21.384 1.00 90.00 181 SER A O 1
ATOM 1361 N N . LEU A 1 182 ? -15.905 8.603 22.908 1.00 95.69 182 LEU A N 1
ATOM 1362 C CA . LEU A 1 182 ? -15.955 7.142 23.062 1.00 95.69 182 LEU A CA 1
ATOM 1363 C C . LEU A 1 182 ? -15.473 6.719 24.457 1.00 95.69 182 LEU A C 1
ATOM 1365 O O . LEU A 1 182 ? -14.890 7.521 25.183 1.00 95.69 182 LEU A O 1
ATOM 1369 N N . LEU A 1 183 ? -15.713 5.467 24.839 1.00 96.75 183 LEU A N 1
ATOM 1370 C CA . LEU A 1 183 ? -15.090 4.873 26.021 1.00 96.75 183 LEU A CA 1
ATOM 1371 C C . LEU A 1 183 ? -13.638 4.500 25.694 1.00 96.75 183 LEU A C 1
ATOM 1373 O O . LEU A 1 183 ? -13.394 3.735 24.767 1.00 96.75 183 LEU A O 1
ATOM 1377 N N . LEU A 1 184 ? -12.661 4.987 26.455 1.00 96.75 184 LEU A N 1
ATOM 1378 C CA . LEU A 1 184 ? -11.282 4.504 26.357 1.00 96.75 184 LEU A CA 1
ATOM 1379 C C . LEU A 1 184 ? -11.084 3.346 27.334 1.00 96.75 184 LEU A C 1
ATOM 1381 O O . LEU A 1 184 ? -11.343 3.509 28.523 1.00 96.75 184 LEU A O 1
ATOM 1385 N N . ALA A 1 185 ? -10.587 2.209 26.849 1.00 96.62 185 ALA A N 1
ATOM 1386 C CA . ALA A 1 185 ? -10.203 1.053 27.651 1.00 96.62 185 ALA A CA 1
ATOM 1387 C C . ALA A 1 185 ? -8.715 0.732 27.439 1.00 96.62 185 ALA A C 1
ATOM 1389 O O . ALA A 1 185 ? -8.239 0.595 26.314 1.00 96.62 185 ALA A O 1
ATOM 1390 N N . VAL A 1 186 ? -7.970 0.608 28.530 1.00 95.94 186 VAL A N 1
ATOM 1391 C CA . VAL A 1 186 ? -6.519 0.425 28.543 1.00 95.94 186 VAL A CA 1
ATOM 1392 C C . VAL A 1 186 ? -6.189 -0.879 29.254 1.00 95.94 186 VAL A C 1
ATOM 1394 O O . VAL A 1 186 ? -6.447 -1.029 30.453 1.00 95.94 186 VAL A O 1
ATOM 1397 N N . VAL A 1 187 ? -5.638 -1.830 28.501 1.00 94.19 187 VAL A N 1
ATOM 1398 C CA . VAL A 1 187 ? -5.450 -3.227 28.935 1.00 94.19 187 VAL A CA 1
ATOM 1399 C C . VAL A 1 187 ? -4.014 -3.557 29.359 1.00 94.19 187 VAL A C 1
ATOM 1401 O O . VAL A 1 187 ? -3.785 -4.627 29.911 1.00 94.19 187 VAL A O 1
ATOM 1404 N N . GLY A 1 188 ? -3.065 -2.631 29.176 1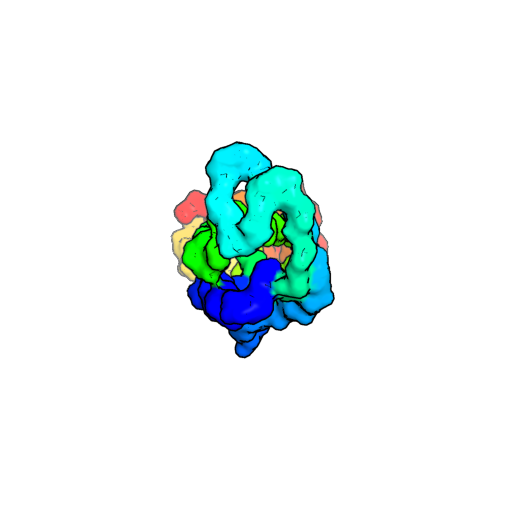.00 84.19 188 GLY A N 1
ATOM 1405 C CA . GLY A 1 188 ? -1.642 -2.837 29.466 1.00 84.19 188 GLY A CA 1
ATOM 1406 C C . GLY A 1 188 ? -0.879 -3.516 28.323 1.00 84.19 188 GLY A C 1
ATOM 1407 O O . GLY A 1 188 ? -1.473 -4.039 27.382 1.00 84.19 188 GLY A O 1
ATOM 1408 N N . HIS A 1 189 ? 0.454 -3.488 28.402 1.00 65.31 189 HIS A N 1
ATOM 1409 C CA . HIS A 1 189 ? 1.335 -4.321 27.579 1.00 65.31 189 HIS A CA 1
ATOM 1410 C C . HIS A 1 189 ? 1.656 -5.583 28.382 1.00 65.31 189 HIS A C 1
ATOM 1412 O O . HIS A 1 189 ? 2.371 -5.499 29.382 1.00 65.31 189 HIS A O 1
ATOM 1418 N N . TYR A 1 190 ? 1.110 -6.721 27.966 1.00 57.12 190 TYR A N 1
ATOM 1419 C CA . TYR A 1 190 ? 1.409 -8.035 28.533 1.00 57.12 190 TYR A CA 1
ATOM 1420 C C . TYR A 1 190 ? 1.793 -8.997 27.415 1.00 57.12 190 TYR A C 1
ATOM 1422 O O . TYR A 1 190 ? 1.162 -8.911 26.337 1.00 57.12 190 TYR A O 1
#

Foldseek 3Di:
DDPVLPVQLLVLLQVLPWQDDDPDTSDKDKDKDKDWDAADPPDPFPDDDHPDIDIDIDMDIDTGDDPVSVVSSVVSNCVSPSGVDDDDDDDDDPDDDPVDDQWDKDFDPDWDWPVVVLVVVCVVVVFPDKDKADGPRDTFTMEIEGEDQCLVCLVVCLVVVGQEYEYADDDPVSSVVCHVRHMYIHRHDD

Secondary structure (DSSP, 8-state):
--GGGHHHHHHHHHHTTTT-BTTB-S--EEEEEEEEEEPPTT---SSS-TTSEEEEEEEEEE----GGGHHHHHHHHHHH-SSSS------------TT--S-EEEEEEEEEEHHHHHHHHHHHHT-S--EE------EEEEEEEE-SSGGGGHHHHHHTT-SEEEES---TTHHHHTTTT-EEEE----

Nearest PDB structures (foldseek):
  2gx8-assembly1_C-2  TM=7.909E-01  e=2.543E-17  Bacillus cereus ATCC 14579
  2gx8-assembly1_B  TM=7.815E-01  e=3.333E-16  Bacillus cereus ATCC 14579
  3lnl-assembly1_B  TM=6.436E-01  e=1.009E-10  Staphylococcus aureus subsp. aureus N315
  2nyd-assembly1_B-3  TM=6.489E-01  e=2.757E-09  Staphylococcus aureus subsp. aureus N315
  3lnl-assembly1_A  TM=6.141E-01  e=1.589E-09  Staphylococcus aureus subsp. aureus N315

Mean predicted aligned error: 8.49 Å

Organism: NCBI:txid1411022

Solvent-accessible surface area (backbone atoms only — not comparable to full-atom values): 11171 Å² total; per-residue (Å²): 82,54,63,92,48,47,64,59,32,51,49,37,26,27,78,42,56,26,14,63,54,93,97,42,65,63,44,65,50,78,47,80,51,73,47,74,53,56,43,51,91,92,60,82,62,81,69,70,48,71,77,38,82,33,75,47,72,20,37,51,75,45,65,53,66,60,82,88,40,46,70,53,26,53,50,32,39,63,72,51,43,87,45,94,79,74,89,82,85,86,81,92,72,91,70,87,61,91,90,62,74,82,54,50,76,50,70,51,95,64,68,39,47,55,69,55,46,54,53,49,51,30,62,76,71,68,40,97,59,70,48,64,35,72,85,80,89,49,71,35,37,30,40,21,41,18,75,45,79,33,48,86,45,52,63,58,30,39,75,70,61,18,39,29,37,38,21,15,38,73,58,78,64,55,47,60,76,33,58,90,62,28,38,44,37,33,56,47,86,129

Radius of gyration: 26.47 Å; Cα contacts (8 Å, |Δi|>4): 321; chains: 1; bounding box: 58×27×67 Å